Protein AF-0000000084732777 (afdb_homodimer)

Solvent-accessible surface area (backbone atoms only — not comparable to full-atom values): 18210 Å² total; per-residue (Å²): 111,69,68,59,50,32,52,41,45,22,52,26,50,51,16,48,14,38,35,44,5,30,44,48,36,41,63,54,26,52,49,56,48,48,71,70,42,59,73,90,50,28,62,61,50,50,52,51,44,48,63,41,41,49,56,53,45,52,52,19,50,50,42,30,55,57,32,46,53,54,52,49,50,56,49,50,62,64,40,66,79,46,86,54,85,57,53,62,56,52,54,49,48,53,50,50,33,48,50,40,52,51,50,42,53,51,48,49,51,50,44,53,50,52,54,50,47,46,53,50,52,53,52,48,48,68,64,60,58,86,51,62,67,63,45,51,51,50,49,50,52,43,52,52,51,52,50,50,44,53,51,52,51,53,49,40,40,53,42,41,56,48,36,44,41,40,50,25,47,52,51,51,51,51,50,52,62,39,69,104,112,68,65,59,51,32,50,40,46,22,50,27,49,52,17,48,14,39,34,43,4,28,44,47,36,41,62,55,26,54,48,54,49,48,70,70,42,59,74,90,50,27,61,61,51,50,50,52,42,48,63,41,41,49,56,53,46,52,52,18,49,51,42,29,54,56,32,46,54,54,52,49,51,54,50,48,61,66,39,64,80,45,87,49,88,56,52,63,55,51,53,50,48,52,50,51,34,49,50,39,53,52,48,40,52,52,49,49,51,52,43,54,52,51,54,52,48,45,52,50,51,52,52,46,48,67,64,60,58,85,51,63,68,62,44,50,50,51,48,51,52,41,52,51,52,52,50,49,44,51,52,52,50,53,50,41,39,53,42,42,54,48,37,45,42,40,51,25,46,52,51,51,51,51,51,51,61,40,69,105

Radius of gyration: 23.66 Å; Cα contacts (8 Å, |Δi|>4): 311; chains: 2; bounding box: 51×70×45 Å

Organism: NCBI:txid412449

Foldseek 3Di:
DVVVLVVLVVLLVVLLCLQLVVLVCCLVPVVVVLVPDDPVCSLVSVVVVCVVSLCSNVVSLVSNVVSVVVNVVVLCVVCVPVPDPCVVVLVVLSVVLVVLSVVLVVLSVVLVVLSVVLVVLVVVLVVVPPPVVSNVVSVVVSVVSVVVSSVSSVVSSVSSVVSVVSVVVSVVVSVVSVVD/DVVVLVVLVVLLVVLLCLQLVVLVCCLVPVVVVLVPDDPVCSLVSVVVVCVVSLCSNVVSLVSNVVSVVVNVVVLCVVCVVPPDPCVVVLVVLSVVLVVLSVVLVVLSVVLVVLSVVLVVLVVVLVVVPPPPVSNVVSVVVSVVSVVVSSVSSVVSSVSSVVSVVSVVVSVVVSVVSVVD

Structure (mmCIF, N/CA/C/O backbone):
data_AF-0000000084732777-model_v1
#
loop_
_entity.id
_entity.type
_entity.pdbx_description
1 polymer 'Copper resistance protein D domain-containing protein'
#
loop_
_atom_site.group_PDB
_atom_site.id
_atom_site.type_symbol
_atom_site.label_atom_id
_atom_site.label_alt_id
_atom_site.label_comp_id
_atom_site.label_asym_id
_atom_site.label_entity_id
_atom_site.label_seq_id
_atom_site.pdbx_PDB_ins_code
_atom_site.Cartn_x
_atom_site.Cartn_y
_atom_site.Cartn_z
_atom_site.occupancy
_atom_site.B_iso_or_equiv
_atom_site.auth_seq_id
_atom_site.auth_comp_id
_atom_site.auth_asym_id
_atom_site.auth_atom_id
_atom_site.pdbx_PDB_model_num
ATOM 1 N N . MET A 1 1 ? 1.987 -14.953 -25.75 1 72.38 1 MET A N 1
ATOM 2 C CA . MET A 1 1 ? 0.995 -15.344 -24.75 1 72.38 1 MET A CA 1
ATOM 3 C C . MET A 1 1 ? 1.576 -15.258 -23.344 1 72.38 1 MET A C 1
ATOM 5 O O . MET A 1 1 ? 0.973 -14.648 -22.453 1 72.38 1 MET A O 1
ATOM 9 N N . PHE A 1 2 ? 2.928 -15.539 -23.266 1 76.69 2 PHE A N 1
ATOM 10 C CA . PHE A 1 2 ? 3.613 -15.523 -21.969 1 76.69 2 PHE A CA 1
ATOM 11 C C . PHE A 1 2 ? 3.836 -14.086 -21.5 1 76.69 2 PHE A C 1
ATOM 13 O O . PHE A 1 2 ? 3.531 -13.75 -20.359 1 76.69 2 PHE A O 1
ATOM 20 N N . VAL A 1 3 ? 4.258 -13.219 -22.375 1 83.12 3 VAL A N 1
ATOM 21 C CA . VAL A 1 3 ? 4.613 -11.844 -22.031 1 83.12 3 VAL A CA 1
ATOM 22 C C . VAL A 1 3 ? 3.357 -11.055 -21.672 1 83.12 3 VAL A C 1
ATOM 24 O O . VAL A 1 3 ? 3.355 -10.281 -20.719 1 83.12 3 VAL A O 1
ATOM 27 N N . THR A 1 4 ? 2.342 -11.312 -22.375 1 87.81 4 THR A N 1
ATOM 28 C CA . THR A 1 4 ? 1.102 -10.57 -22.172 1 87.81 4 THR A CA 1
ATOM 29 C C . THR A 1 4 ? 0.501 -10.898 -20.812 1 87.81 4 THR A C 1
ATOM 31 O O . THR A 1 4 ? 0.113 -10 -20.062 1 87.81 4 THR A O 1
ATOM 34 N N . ILE A 1 5 ? 0.525 -12.133 -20.5 1 87.88 5 ILE A N 1
ATOM 35 C CA . ILE A 1 5 ? -0.083 -12.531 -19.234 1 87.88 5 ILE A CA 1
ATOM 36 C C . ILE A 1 5 ? 0.788 -12.062 -18.078 1 87.88 5 ILE A C 1
ATOM 38 O O . ILE A 1 5 ? 0.274 -11.695 -17.016 1 87.88 5 ILE A O 1
ATOM 42 N N . THR A 1 6 ? 2.066 -12.125 -18.297 1 91.88 6 THR A N 1
ATOM 43 C CA . THR A 1 6 ? 2.975 -11.617 -17.281 1 91.88 6 THR A CA 1
ATOM 44 C C . THR A 1 6 ? 2.713 -10.141 -17 1 91.88 6 THR A C 1
ATOM 46 O O . THR A 1 6 ? 2.648 -9.719 -15.844 1 91.88 6 THR A O 1
ATOM 49 N N . PHE A 1 7 ? 2.57 -9.414 -18.094 1 94.25 7 PHE A N 1
ATOM 50 C CA . PHE A 1 7 ? 2.314 -7.98 -17.953 1 94.25 7 PHE A CA 1
ATOM 51 C C . PHE A 1 7 ? 1.002 -7.734 -17.219 1 94.25 7 PHE A C 1
ATOM 53 O O . PHE A 1 7 ? 0.929 -6.875 -16.344 1 94.25 7 PHE A O 1
ATOM 60 N N . ILE A 1 8 ? -0.014 -8.43 -17.516 1 95.12 8 ILE A N 1
ATOM 61 C CA . ILE A 1 8 ? -1.328 -8.289 -16.891 1 95.12 8 ILE A CA 1
ATOM 62 C C . ILE A 1 8 ? -1.247 -8.664 -15.422 1 95.12 8 ILE A C 1
ATOM 64 O O . ILE A 1 8 ? -1.807 -7.973 -14.562 1 95.12 8 ILE A O 1
ATOM 68 N N . ARG A 1 9 ? -0.563 -9.695 -15.172 1 94.75 9 ARG A N 1
ATOM 69 C CA . ARG A 1 9 ? -0.37 -10.117 -13.789 1 94.75 9 ARG A CA 1
ATOM 70 C C . ARG A 1 9 ? 0.41 -9.078 -12.992 1 94.75 9 ARG A C 1
ATOM 72 O O . ARG A 1 9 ? 0.118 -8.836 -11.82 1 94.75 9 ARG A O 1
ATOM 79 N N . TRP A 1 10 ? 1.366 -8.594 -13.648 1 96.56 10 TRP A N 1
ATOM 80 C CA . TRP A 1 10 ? 2.16 -7.547 -13.023 1 96.56 10 TRP A CA 1
ATOM 81 C C . TRP A 1 10 ? 1.286 -6.355 -12.648 1 96.56 10 TRP A C 1
ATOM 83 O O . TRP A 1 10 ? 1.334 -5.875 -11.508 1 96.56 10 TRP A O 1
ATOM 93 N N . LEU A 1 11 ? 0.536 -5.875 -13.578 1 97.25 11 LEU A N 1
ATOM 94 C CA . LEU A 1 11 ? -0.363 -4.754 -13.328 1 97.25 11 LEU A CA 1
ATOM 95 C C . LEU A 1 11 ? -1.336 -5.086 -12.195 1 97.25 11 LEU A C 1
ATOM 97 O O . LEU A 1 11 ? -1.661 -4.223 -11.383 1 97.25 11 LEU A O 1
ATOM 101 N N . HIS A 1 12 ? -1.841 -6.293 -12.219 1 97.44 12 HIS A N 1
ATOM 102 C CA . HIS A 1 12 ? -2.742 -6.742 -11.164 1 97.44 12 HIS A CA 1
ATOM 103 C C . HIS A 1 12 ? -2.074 -6.648 -9.789 1 97.44 12 HIS A C 1
ATOM 105 O O . HIS A 1 12 ? -2.676 -6.152 -8.836 1 97.44 12 HIS A O 1
ATOM 111 N N . LEU A 1 13 ? -0.822 -7.027 -9.719 1 97.62 13 LEU A N 1
ATOM 112 C CA . LEU A 1 13 ? -0.075 -6.98 -8.461 1 97.62 13 LEU A CA 1
ATOM 113 C C . LEU A 1 13 ? 0.148 -5.543 -8.016 1 97.62 13 LEU A C 1
ATOM 115 O O . LEU A 1 13 ? 0.052 -5.234 -6.824 1 97.62 13 LEU A O 1
ATOM 119 N N . VAL A 1 14 ? 0.454 -4.742 -8.969 1 97.38 14 VAL A N 1
ATOM 120 C CA . VAL A 1 14 ? 0.652 -3.332 -8.656 1 97.38 14 VAL A CA 1
ATOM 121 C C . VAL A 1 14 ? -0.636 -2.74 -8.086 1 97.38 14 VAL A C 1
ATOM 123 O O . VAL A 1 14 ? -0.608 -2.037 -7.074 1 97.38 14 VAL A O 1
ATOM 126 N N . GLY A 1 15 ? -1.728 -3.006 -8.742 1 98 15 GLY A N 1
ATOM 127 C CA . GLY A 1 15 ? -3.012 -2.533 -8.258 1 98 15 GLY A CA 1
ATOM 128 C C . GLY A 1 15 ? -3.352 -3.055 -6.871 1 98 15 GLY A C 1
ATOM 129 O O . GLY A 1 15 ? -3.85 -2.307 -6.027 1 98 15 GLY A O 1
ATOM 130 N N . ALA A 1 16 ? -3.104 -4.332 -6.656 1 97.94 16 ALA A N 1
ATOM 131 C CA . ALA A 1 16 ? -3.385 -4.941 -5.359 1 97.94 16 ALA A CA 1
ATOM 132 C C . ALA A 1 16 ? -2.549 -4.301 -4.258 1 97.94 16 ALA A C 1
ATOM 134 O O . ALA A 1 16 ? -3.059 -4.004 -3.176 1 97.94 16 ALA A O 1
ATOM 135 N N . ALA A 1 17 ? -1.31 -4.07 -4.551 1 98 17 ALA A N 1
ATOM 136 C CA . ALA A 1 17 ? -0.414 -3.449 -3.578 1 98 17 ALA A CA 1
ATOM 137 C C . ALA A 1 17 ? -0.867 -2.029 -3.242 1 98 17 ALA A C 1
ATOM 139 O O . ALA A 1 17 ? -0.936 -1.655 -2.068 1 98 17 ALA A O 1
ATOM 140 N N . ALA A 1 18 ? -1.165 -1.33 -4.277 1 97.38 18 ALA A N 1
ATOM 141 C CA . ALA A 1 18 ? -1.571 0.059 -4.078 1 97.38 18 ALA A CA 1
ATOM 142 C C . ALA A 1 18 ? -2.877 0.143 -3.297 1 97.38 18 ALA A C 1
ATOM 144 O O . ALA A 1 18 ? -3.031 1.001 -2.424 1 97.38 18 ALA A O 1
ATOM 145 N N . LEU A 1 19 ? -3.789 -0.731 -3.623 1 97.81 19 LEU A N 1
ATOM 146 C CA . LEU A 1 19 ? -5.098 -0.683 -2.982 1 97.81 19 LEU A CA 1
ATOM 147 C C . LEU A 1 19 ? -5 -1.08 -1.514 1 97.81 19 LEU A C 1
ATOM 149 O O . LEU A 1 19 ? -5.332 -0.287 -0.628 1 97.81 19 LEU A O 1
ATOM 153 N N . VAL A 1 20 ? -4.512 -2.23 -1.261 1 97.44 20 VAL A N 1
ATOM 154 C CA . VAL A 1 20 ? -4.48 -2.756 0.1 1 97.44 20 VAL A CA 1
ATOM 155 C C . VAL A 1 20 ? -3.432 -2.01 0.919 1 97.44 20 VAL A C 1
ATOM 157 O O . VAL A 1 20 ? -3.693 -1.604 2.055 1 97.44 20 VAL A O 1
ATOM 160 N N . GLY A 1 21 ? -2.307 -1.86 0.357 1 96.44 21 GLY A N 1
ATOM 161 C CA . GLY A 1 21 ? -1.27 -1.105 1.041 1 96.44 21 GLY A CA 1
ATOM 162 C C . GLY A 1 21 ? -1.661 0.334 1.314 1 96.44 21 GLY A C 1
ATOM 163 O O . GLY A 1 21 ? -1.296 0.896 2.35 1 96.44 21 GLY A O 1
ATOM 164 N N . GLY A 1 22 ? -2.314 0.897 0.355 1 94.75 22 GLY A N 1
ATOM 165 C CA . GLY A 1 22 ? -2.824 2.24 0.582 1 94.75 22 GLY A CA 1
ATOM 166 C C . GLY A 1 22 ? -3.762 2.33 1.771 1 94.75 22 GLY A C 1
ATOM 167 O O . GLY A 1 22 ? -3.684 3.275 2.559 1 94.75 22 GLY A O 1
ATOM 168 N N . MET A 1 23 ? -4.582 1.402 1.876 1 95.38 23 MET A N 1
ATOM 169 C CA . MET A 1 23 ? -5.508 1.376 3.008 1 95.38 23 MET A CA 1
ATOM 170 C C . MET A 1 23 ? -4.754 1.196 4.32 1 95.38 23 MET A C 1
ATOM 172 O O . MET A 1 23 ? -5.09 1.821 5.328 1 95.38 23 MET A O 1
ATOM 176 N N . VAL A 1 24 ? -3.793 0.401 4.301 1 94.44 24 VAL A N 1
ATOM 177 C CA . VAL A 1 24 ? -2.973 0.156 5.48 1 94.44 24 VAL A CA 1
ATOM 178 C C . VAL A 1 24 ? -2.262 1.444 5.891 1 94.44 24 VAL A C 1
ATOM 180 O O . VAL A 1 24 ? -2.244 1.8 7.074 1 94.44 24 VAL A O 1
ATOM 183 N N . LEU A 1 25 ? -1.706 2.109 4.945 1 93.69 25 LEU A N 1
ATOM 184 C CA . LEU A 1 25 ? -1 3.348 5.254 1 93.69 25 LEU A CA 1
ATOM 185 C C . LEU A 1 25 ? -1.966 4.41 5.762 1 93.69 25 LEU A C 1
ATOM 187 O O . LEU A 1 25 ? -1.607 5.223 6.621 1 93.69 25 LEU A O 1
ATOM 191 N N . GLN A 1 26 ? -3.121 4.434 5.152 1 92.81 26 GLN A N 1
ATOM 192 C CA . GLN A 1 26 ? -4.129 5.359 5.66 1 92.81 26 GLN A CA 1
ATOM 193 C C . GLN A 1 26 ? -4.383 5.133 7.148 1 92.81 26 GLN A C 1
ATOM 195 O O . GLN A 1 26 ? -4.504 6.094 7.914 1 92.81 26 GLN A O 1
ATOM 200 N N . LEU A 1 27 ? -4.438 3.951 7.516 1 92.44 27 LEU A N 1
ATOM 201 C CA . LEU A 1 27 ? -4.758 3.57 8.883 1 92.44 27 LEU A CA 1
ATOM 202 C C . LEU A 1 27 ? -3.59 3.869 9.82 1 92.44 27 LEU A C 1
ATOM 204 O O . LEU A 1 27 ? -3.785 4.395 10.922 1 92.44 27 LEU A O 1
ATOM 208 N N . PHE A 1 28 ? -2.369 3.713 9.336 1 94.25 28 PHE A N 1
ATOM 209 C CA . PHE A 1 28 ? -1.248 3.723 10.266 1 94.25 28 PHE A CA 1
ATOM 210 C C . PHE A 1 28 ? -0.463 5.023 10.156 1 94.25 28 PHE A C 1
ATOM 212 O O . PHE A 1 28 ? 0.356 5.336 11.023 1 94.25 28 PHE A O 1
ATOM 219 N N . VAL A 1 29 ? -0.724 5.762 9.141 1 94.81 29 VAL A N 1
ATOM 220 C CA . VAL A 1 29 ? 0.099 6.953 8.969 1 94.81 29 VAL A CA 1
ATOM 221 C C . VAL A 1 29 ? -0.794 8.188 8.859 1 94.81 29 VAL A C 1
ATOM 223 O O . VAL A 1 29 ? -0.754 9.07 9.719 1 94.81 29 VAL A O 1
ATOM 226 N N . VAL A 1 30 ? -1.715 8.188 7.965 1 93.62 30 VAL A N 1
ATOM 227 C CA . VAL A 1 30 ? -2.49 9.391 7.676 1 93.62 30 VAL A CA 1
ATOM 228 C C . VAL A 1 30 ? -3.459 9.664 8.82 1 93.62 30 VAL A C 1
ATOM 230 O O . VAL A 1 30 ? -3.549 10.797 9.305 1 93.62 30 VAL A O 1
ATOM 233 N N . SER A 1 31 ? -4.109 8.625 9.281 1 91.31 31 SER A N 1
ATOM 234 C CA . SER A 1 31 ? -5.098 8.805 10.336 1 91.31 31 SER A CA 1
ATOM 235 C C . SER A 1 31 ? -4.445 9.312 11.625 1 91.31 31 SER A C 1
ATOM 237 O O . SER A 1 31 ? -4.863 10.328 12.18 1 91.31 31 SER A O 1
ATOM 239 N N . PRO A 1 32 ? -3.422 8.688 12.062 1 92.62 32 PRO A N 1
ATOM 240 C CA . PRO A 1 32 ? -2.785 9.219 13.273 1 92.62 32 PRO A CA 1
ATOM 241 C C . PRO A 1 32 ? -2.16 10.594 13.047 1 92.62 32 PRO A C 1
ATOM 243 O O . PRO A 1 32 ? -2.133 11.422 13.969 1 92.62 32 PRO A O 1
ATOM 246 N N . LEU A 1 33 ? -1.645 10.859 11.906 1 93 33 LEU A N 1
ATOM 247 C CA . LEU A 1 33 ? -1.074 12.164 11.594 1 93 33 LEU A CA 1
ATOM 248 C C . LEU A 1 33 ? -2.119 13.258 11.734 1 93 33 LEU A C 1
ATOM 250 O O . LEU A 1 33 ? -1.851 14.305 12.328 1 93 33 LEU A O 1
ATOM 254 N N . LEU A 1 34 ? -3.295 13.023 11.297 1 89.88 34 LEU A N 1
ATOM 255 C CA . LEU A 1 34 ? -4.383 13.992 11.352 1 89.88 34 LEU A CA 1
ATOM 256 C C . LEU A 1 34 ? -4.855 14.195 12.781 1 89.88 34 LEU A C 1
ATOM 258 O O . LEU A 1 34 ? -5.281 15.297 13.148 1 89.88 34 LEU A O 1
ATOM 262 N N . SER A 1 35 ? -4.777 13.164 13.531 1 87.62 35 SER A N 1
ATOM 263 C CA . SER A 1 35 ? -5.203 13.273 14.922 1 87.62 35 SER A CA 1
ATOM 264 C C . SER A 1 35 ? -4.227 14.109 15.742 1 87.62 35 SER A C 1
ATOM 266 O O . SER A 1 35 ? -4.574 14.617 16.812 1 87.62 35 SER A O 1
ATOM 268 N N . TRP A 1 36 ? -3.086 14.25 15.227 1 87.12 36 TRP A N 1
ATOM 269 C CA . TRP A 1 36 ? -2.025 14.953 15.938 1 87.12 36 TRP A CA 1
ATOM 270 C C . TRP A 1 36 ? -2.047 16.438 15.617 1 87.12 36 TRP A C 1
ATOM 272 O O . TRP A 1 36 ? -1.434 17.25 16.328 1 87.12 36 TRP A O 1
ATOM 282 N N . VAL A 1 37 ? -2.783 16.828 14.641 1 86.12 37 VAL A N 1
ATOM 283 C CA . VAL A 1 37 ? -2.785 18.219 14.172 1 86.12 37 VAL A CA 1
ATOM 284 C C . VAL A 1 37 ? -3.852 19.016 14.922 1 86.12 37 VAL A C 1
ATOM 286 O O . VAL A 1 37 ? -4.84 18.453 15.391 1 86.12 37 VAL A O 1
ATOM 289 N N . ASP A 1 38 ? -3.6 20.297 14.992 1 82.94 38 ASP A N 1
ATOM 290 C CA . ASP A 1 38 ? -4.539 21.219 15.617 1 82.94 38 ASP A CA 1
ATOM 291 C C . ASP A 1 38 ? -5.934 21.078 15 1 82.94 38 ASP A C 1
ATOM 293 O O . ASP A 1 38 ? -6.078 21.047 13.781 1 82.94 38 ASP A O 1
ATOM 297 N N . PRO A 1 39 ? -6.93 20.969 15.82 1 80.06 39 PRO A N 1
ATOM 298 C CA . PRO A 1 39 ? -8.305 20.812 15.352 1 80.06 39 PRO A CA 1
ATOM 299 C C . PRO A 1 39 ? -8.719 21.906 14.359 1 80.06 39 PRO A C 1
ATOM 301 O O . PRO A 1 39 ? -9.555 21.656 13.484 1 80.06 39 PRO A O 1
ATOM 304 N N . ALA A 1 40 ? -8.125 23.078 14.5 1 79.44 40 ALA A N 1
ATOM 305 C CA . ALA A 1 40 ? -8.5 24.203 13.664 1 79.44 40 ALA A CA 1
ATOM 306 C C . ALA A 1 40 ? -8.195 23.938 12.195 1 79.44 40 ALA A C 1
ATOM 308 O O . ALA A 1 40 ? -8.898 24.422 11.305 1 79.44 40 ALA A O 1
ATOM 309 N N . ILE A 1 41 ? -7.184 23.141 11.961 1 83.62 41 ILE A N 1
ATOM 310 C CA . ILE A 1 41 ? -6.785 22.938 10.578 1 83.62 41 ILE A CA 1
ATOM 311 C C . ILE A 1 41 ? -6.977 21.469 10.195 1 83.62 41 ILE A C 1
ATOM 313 O O . ILE A 1 41 ? -6.805 21.094 9.031 1 83.62 41 ILE A O 1
ATOM 317 N N . ARG A 1 42 ? -7.383 20.688 11.078 1 85.38 42 ARG A N 1
ATOM 318 C CA . ARG A 1 42 ? -7.516 19.25 10.875 1 85.38 42 ARG A CA 1
ATOM 319 C C . ARG A 1 42 ? -8.508 18.953 9.758 1 85.38 42 ARG A C 1
ATOM 321 O O . ARG A 1 42 ? -8.258 18.078 8.914 1 85.38 42 ARG A O 1
ATOM 328 N N . GLY A 1 43 ? -9.641 19.656 9.82 1 82.81 43 GLY A N 1
ATOM 329 C CA . GLY A 1 43 ? -10.656 19.406 8.812 1 82.81 43 GLY A CA 1
ATOM 330 C C . GLY A 1 43 ? -10.164 19.672 7.398 1 82.81 43 GLY A C 1
ATOM 331 O O . GLY A 1 43 ? -10.406 18.859 6.496 1 82.81 43 GLY A O 1
ATOM 332 N N . LYS A 1 44 ? -9.477 20.703 7.27 1 86 44 LYS A N 1
ATOM 333 C CA . LYS A 1 44 ? -8.953 21.078 5.957 1 86 44 LYS A CA 1
ATOM 334 C C . LYS A 1 44 ? -7.906 20.062 5.484 1 86 44 LYS A C 1
ATOM 336 O O . LYS A 1 44 ? -7.902 19.672 4.316 1 86 44 LYS A O 1
ATOM 341 N N . LEU A 1 45 ? -7.082 19.703 6.359 1 89.31 45 LEU A N 1
ATOM 342 C CA . LEU A 1 45 ? -6.039 18.734 6.027 1 89.31 45 LEU A CA 1
ATOM 343 C C . LEU A 1 45 ? -6.641 17.375 5.699 1 89.31 45 LEU A C 1
ATOM 345 O O . LEU A 1 45 ? -6.176 16.688 4.785 1 89.31 45 LEU A O 1
ATOM 349 N N . ALA A 1 46 ? -7.609 17.016 6.441 1 89.12 46 ALA A N 1
ATOM 350 C CA . ALA A 1 46 ? -8.289 15.742 6.207 1 89.12 46 ALA A CA 1
ATOM 351 C C . ALA A 1 46 ? -8.938 15.711 4.828 1 89.12 46 ALA A C 1
ATOM 353 O O . ALA A 1 46 ? -8.898 14.688 4.137 1 89.12 46 ALA A O 1
ATOM 354 N N . LYS A 1 47 ? -9.562 16.766 4.477 1 88.69 47 LYS A N 1
ATOM 355 C CA . LYS A 1 47 ? -10.172 16.859 3.148 1 88.69 47 LYS A CA 1
ATOM 356 C C . LYS A 1 47 ? -9.117 16.703 2.055 1 88.69 47 LYS A C 1
ATOM 358 O O . LYS A 1 47 ? -9.32 15.945 1.099 1 88.69 47 LYS A O 1
ATOM 363 N N . LYS A 1 48 ? -8.062 17.359 2.215 1 91.94 48 LYS A N 1
ATOM 364 C CA . LYS A 1 48 ? -7.004 17.281 1.21 1 91.94 48 LYS A CA 1
ATOM 365 C C . LYS A 1 48 ? -6.426 15.875 1.115 1 91.94 48 LYS A C 1
ATOM 367 O O . LYS A 1 48 ? -6.176 15.375 0.018 1 91.94 48 LYS A O 1
ATOM 372 N N . ALA A 1 49 ? -6.219 15.305 2.264 1 92.44 49 ALA A N 1
ATOM 373 C CA . ALA A 1 49 ? -5.73 13.93 2.291 1 92.44 49 ALA A CA 1
ATOM 374 C C . ALA A 1 49 ? -6.68 13 1.538 1 92.44 49 ALA A C 1
ATOM 376 O O . ALA A 1 49 ? -6.234 12.133 0.781 1 92.44 49 ALA A O 1
ATOM 377 N N . THR A 1 50 ? -7.98 13.18 1.769 1 90.19 50 THR A N 1
ATOM 378 C CA . THR A 1 50 ? -8.992 12.367 1.101 1 90.19 50 THR A CA 1
ATOM 379 C C . THR A 1 50 ? -8.977 12.609 -0.405 1 90.19 50 THR A C 1
ATOM 381 O O . THR A 1 50 ? -9.078 11.672 -1.196 1 90.19 50 THR A O 1
ATOM 384 N N . ASP A 1 51 ? -8.789 13.805 -0.781 1 92.06 51 ASP A N 1
ATOM 385 C CA . ASP A 1 51 ? -8.758 14.172 -2.193 1 92.06 51 ASP A CA 1
ATOM 386 C C . ASP A 1 51 ? -7.582 13.516 -2.908 1 92.06 51 ASP A C 1
ATOM 388 O O . ASP A 1 51 ? -7.691 13.133 -4.074 1 92.06 51 ASP A O 1
ATOM 392 N N . PHE A 1 52 ? -6.523 13.406 -2.234 1 94.38 52 PHE A N 1
ATOM 393 C CA . PHE A 1 52 ? -5.336 12.797 -2.818 1 94.38 52 PHE A CA 1
ATOM 394 C C . PHE A 1 52 ? -5.473 11.273 -2.85 1 94.38 52 PHE A C 1
ATOM 396 O O . PHE A 1 52 ? -4.969 10.617 -3.766 1 94.38 52 PHE A O 1
ATOM 403 N N . TYR A 1 53 ? -6.141 10.766 -1.875 1 94.44 53 TYR A N 1
ATOM 404 C CA . TYR A 1 53 ? -6.215 9.312 -1.725 1 94.44 53 TYR A CA 1
ATOM 405 C C . TYR A 1 53 ? -7.25 8.719 -2.67 1 94.44 53 TYR A C 1
ATOM 407 O O . TYR A 1 53 ? -7.066 7.617 -3.191 1 94.44 53 TYR A O 1
ATOM 415 N N . LEU A 1 54 ? -8.359 9.422 -2.926 1 93.25 54 LEU A N 1
ATOM 416 C CA . LEU A 1 54 ? -9.523 8.891 -3.629 1 93.25 54 LEU A CA 1
ATOM 417 C C . LEU A 1 54 ? -9.141 8.414 -5.023 1 93.25 54 LEU A C 1
ATOM 419 O O . LEU A 1 54 ? -9.539 7.32 -5.438 1 93.25 54 LEU A O 1
ATOM 423 N N . PRO A 1 55 ? -8.367 9.148 -5.715 1 94.81 55 PRO A N 1
ATOM 424 C CA . PRO A 1 55 ? -7.957 8.656 -7.031 1 94.81 55 PRO A CA 1
ATOM 425 C C . PRO A 1 55 ? -7.125 7.383 -6.953 1 94.81 55 PRO A C 1
ATOM 427 O O . PRO A 1 55 ? -7.262 6.496 -7.801 1 94.81 55 PRO A O 1
ATOM 430 N N . VAL A 1 56 ? -6.23 7.309 -5.988 1 95.44 56 VAL A N 1
ATOM 431 C CA . VAL A 1 56 ? -5.41 6.1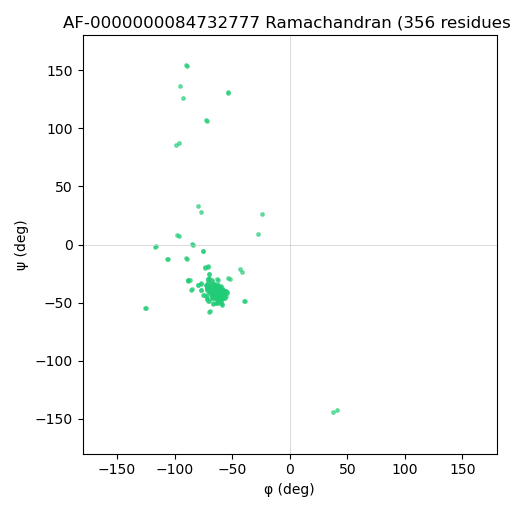09 -5.824 1 95.44 56 VAL A CA 1
ATOM 432 C C . VAL A 1 56 ? -6.312 4.902 -5.574 1 95.44 56 VAL A C 1
ATOM 434 O O . VAL A 1 56 ? -6.109 3.836 -6.164 1 95.44 56 VAL A O 1
ATOM 437 N N . PHE A 1 57 ? -7.305 5.129 -4.742 1 96.31 57 PHE A N 1
ATOM 438 C CA . PHE A 1 57 ? -8.234 4.07 -4.375 1 96.31 57 PHE A CA 1
ATOM 439 C C . PHE A 1 57 ? -9 3.572 -5.598 1 96.31 57 PHE A C 1
ATOM 441 O O . PHE A 1 57 ? -8.969 2.381 -5.914 1 96.31 57 PHE A O 1
ATOM 448 N N . TRP A 1 58 ? -9.57 4.43 -6.379 1 96.31 58 TRP A N 1
ATOM 449 C CA . TRP A 1 58 ? -10.461 4.055 -7.473 1 96.31 58 TRP A CA 1
ATOM 450 C C . TRP A 1 58 ? -9.664 3.553 -8.672 1 96.31 58 TRP A C 1
ATOM 452 O O . TRP A 1 58 ? -10.102 2.637 -9.375 1 96.31 58 TRP A O 1
ATOM 462 N N . VAL A 1 59 ? -8.594 4.152 -8.93 1 97.19 59 VAL A N 1
ATOM 463 C CA . VAL A 1 59 ? -7.754 3.703 -10.039 1 97.19 59 VAL A CA 1
ATOM 464 C C . VAL A 1 59 ? -7.234 2.295 -9.75 1 97.19 59 VAL A C 1
ATOM 466 O O . VAL A 1 59 ? -7.246 1.433 -10.633 1 97.19 59 VAL A O 1
ATOM 469 N N . SER A 1 60 ? -6.785 2.105 -8.516 1 97.81 60 SER A N 1
ATOM 470 C CA . SER A 1 60 ? -6.297 0.782 -8.141 1 97.81 60 SER A CA 1
ATOM 471 C C . SER A 1 60 ? -7.406 -0.259 -8.219 1 97.81 60 SER A C 1
ATOM 473 O O . SER A 1 60 ? -7.203 -1.357 -8.742 1 97.81 60 SER A O 1
ATOM 475 N N . LEU A 1 61 ? -8.531 0.083 -7.719 1 97.5 61 LEU A N 1
ATOM 476 C CA . LEU A 1 61 ? -9.672 -0.83 -7.738 1 97.5 61 LEU A CA 1
ATOM 477 C C . LEU A 1 61 ? -10.062 -1.186 -9.172 1 97.5 61 LEU A C 1
ATOM 479 O O . LEU A 1 61 ? -10.273 -2.357 -9.484 1 97.5 61 LEU A O 1
ATOM 483 N N . SER A 1 62 ? -10.164 -0.222 -10.023 1 97 62 SER A N 1
ATOM 484 C CA . SER A 1 62 ? -10.5 -0.443 -11.422 1 97 62 SER A CA 1
ATOM 485 C C . SER A 1 62 ? -9.461 -1.322 -12.109 1 97 62 SER A C 1
ATOM 487 O O . SER A 1 62 ? -9.812 -2.244 -12.852 1 97 62 SER A O 1
ATOM 489 N N . LEU A 1 63 ? -8.219 -0.98 -11.844 1 97.38 63 LEU A N 1
ATOM 490 C CA . LEU A 1 63 ? -7.117 -1.767 -12.391 1 97.38 63 LEU A CA 1
ATOM 491 C C . LEU A 1 63 ? -7.238 -3.23 -11.977 1 97.38 63 LEU A C 1
ATOM 493 O O . LEU A 1 63 ? -7.047 -4.129 -12.805 1 97.38 63 LEU A O 1
ATOM 497 N N . LEU A 1 64 ? -7.605 -3.465 -10.805 1 97.44 64 LEU A N 1
ATOM 498 C CA . LEU A 1 64 ? -7.727 -4.82 -10.273 1 97.44 64 LEU A CA 1
ATOM 499 C C . LEU A 1 64 ? -8.867 -5.566 -10.953 1 97.44 64 LEU A C 1
ATOM 501 O O . LEU A 1 64 ? -8.719 -6.738 -11.312 1 97.44 64 LEU A O 1
ATOM 505 N N . ILE A 1 65 ? -9.945 -4.906 -11.102 1 95.31 65 ILE A N 1
ATOM 506 C CA . ILE A 1 65 ? -11.109 -5.543 -11.695 1 95.31 65 ILE A CA 1
ATOM 507 C C . ILE A 1 65 ? -10.82 -5.891 -13.156 1 95.31 65 ILE A C 1
ATOM 509 O O . ILE A 1 65 ? -11.086 -7.012 -13.602 1 95.31 65 ILE A O 1
ATOM 513 N N . ILE A 1 66 ? -10.258 -4.988 -13.859 1 96.19 66 ILE A N 1
ATOM 514 C CA . ILE A 1 66 ? -9.977 -5.168 -15.281 1 96.19 66 ILE A CA 1
ATOM 515 C C . ILE A 1 66 ? -8.922 -6.254 -15.469 1 96.19 66 ILE A C 1
ATOM 517 O O . ILE A 1 66 ? -9.133 -7.207 -16.219 1 96.19 66 ILE A O 1
ATOM 521 N N . THR A 1 67 ? -7.832 -6.184 -14.781 1 95.88 67 THR A N 1
ATOM 522 C CA . THR A 1 67 ? -6.758 -7.152 -14.945 1 95.88 67 THR A CA 1
ATOM 523 C C . THR A 1 67 ? -7.168 -8.516 -14.383 1 95.88 67 THR A C 1
ATOM 525 O O . THR A 1 67 ? -6.789 -9.555 -14.922 1 95.88 67 THR A O 1
ATOM 528 N N . GLY A 1 68 ? -7.898 -8.5 -13.305 1 93.5 68 GLY A N 1
ATOM 529 C CA . GLY A 1 68 ? -8.383 -9.742 -12.734 1 93.5 68 GLY A CA 1
ATOM 530 C C . GLY A 1 68 ? -9.25 -10.547 -13.695 1 93.5 68 GLY A C 1
ATOM 531 O O . GLY A 1 68 ? -9.188 -11.773 -13.719 1 93.5 68 GLY A O 1
ATOM 532 N N . ALA A 1 69 ? -10.07 -9.898 -14.438 1 91.19 69 ALA A N 1
ATOM 533 C CA . ALA A 1 69 ? -10.914 -10.562 -15.43 1 91.19 69 ALA A CA 1
ATOM 534 C C . ALA A 1 69 ? -10.062 -11.289 -16.469 1 91.19 69 ALA A C 1
ATOM 536 O O . ALA A 1 69 ? -10.383 -12.414 -16.859 1 91.19 69 ALA A O 1
ATOM 537 N N . PHE A 1 70 ? -8.984 -10.711 -16.859 1 89.94 70 PHE A N 1
ATOM 538 C CA . PHE A 1 70 ? -8.102 -11.336 -17.844 1 89.94 70 PHE A CA 1
ATOM 539 C C . PHE A 1 70 ? -7.363 -12.523 -17.234 1 89.94 70 PHE A C 1
ATOM 541 O O . PHE A 1 70 ? -7.184 -13.547 -17.891 1 89.94 70 PHE A O 1
ATOM 548 N N . VAL A 1 71 ? -6.977 -12.383 -16.016 1 86.5 71 VAL A N 1
ATOM 549 C CA . VAL A 1 71 ? -6.23 -13.445 -15.352 1 86.5 71 VAL A CA 1
ATOM 550 C C . VAL A 1 71 ? -7.121 -14.672 -15.172 1 86.5 71 VAL A C 1
ATOM 552 O O . VAL A 1 71 ? -6.691 -15.797 -15.43 1 86.5 71 VAL A O 1
ATOM 555 N N . ILE A 1 72 ? -8.328 -14.445 -14.797 1 83.12 72 ILE A N 1
ATOM 556 C CA . ILE A 1 72 ? -9.219 -15.578 -14.594 1 83.12 72 ILE A CA 1
ATOM 557 C C . ILE A 1 72 ? -9.547 -16.234 -15.93 1 83.12 72 ILE A C 1
ATOM 559 O O . ILE A 1 72 ? -9.664 -17.453 -16.016 1 83.12 72 ILE A O 1
ATOM 563 N N . PHE A 1 73 ? -9.789 -15.492 -16.938 1 81.62 73 PHE A N 1
ATOM 564 C CA . PHE A 1 73 ? -10.039 -16.031 -18.266 1 81.62 73 PHE A CA 1
ATOM 565 C C . PHE A 1 73 ? -8.875 -16.922 -18.719 1 81.62 73 PHE A C 1
ATOM 567 O O . PHE A 1 73 ? -9.086 -18.016 -19.234 1 81.62 73 PHE A O 1
ATOM 574 N N . ASP A 1 74 ? -7.738 -16.438 -18.516 1 78.94 74 ASP A N 1
ATOM 575 C CA . ASP A 1 74 ? -6.539 -17.203 -18.875 1 78.94 74 ASP A CA 1
ATOM 576 C C . ASP A 1 74 ? -6.465 -18.5 -18.094 1 78.94 74 ASP A C 1
ATOM 578 O O . ASP A 1 74 ? -6.137 -19.547 -18.641 1 78.94 74 ASP A O 1
ATOM 582 N N . ARG A 1 75 ? -6.793 -18.5 -16.859 1 76.56 75 ARG A N 1
ATOM 583 C CA . ARG A 1 75 ? -6.719 -19.672 -16.016 1 76.56 75 ARG A CA 1
ATOM 584 C C . ARG A 1 75 ? -7.797 -20.688 -16.391 1 76.56 75 ARG A C 1
ATOM 586 O O . ARG A 1 75 ? -7.547 -21.891 -16.406 1 76.56 75 ARG A O 1
ATOM 593 N N . LEU A 1 76 ? -8.969 -20.172 -16.672 1 73.5 76 LEU A N 1
ATOM 594 C CA . LEU A 1 76 ? -10.07 -21.047 -17.047 1 73.5 76 LEU A CA 1
ATOM 595 C C . LEU A 1 76 ? -9.789 -21.734 -18.375 1 73.5 76 LEU A C 1
ATOM 597 O O . LEU A 1 76 ? -10.117 -22.906 -18.547 1 73.5 76 LEU A O 1
ATOM 601 N N . VAL A 1 77 ? -9.227 -21.031 -19.234 1 71.62 77 VAL A N 1
ATOM 602 C CA . VAL A 1 77 ? -8.867 -21.625 -20.531 1 71.62 77 VAL A CA 1
ATOM 603 C C . VAL A 1 77 ? -7.785 -22.688 -20.328 1 71.62 77 VAL A C 1
ATOM 605 O O . VAL A 1 77 ? -7.824 -23.734 -20.953 1 71.62 77 VAL A O 1
ATOM 608 N N . SER A 1 78 ? -6.949 -22.422 -19.469 1 68.25 78 SER A N 1
ATOM 609 C CA . SER A 1 78 ? -5.879 -23.375 -19.188 1 68.25 78 SER A CA 1
ATOM 610 C C . SER A 1 78 ? -6.414 -24.609 -18.469 1 68.25 78 SER A C 1
ATOM 612 O O . SER A 1 78 ? -5.879 -25.703 -18.641 1 68.25 78 SER A O 1
ATOM 614 N N . LEU A 1 79 ? -7.5 -24.406 -17.688 1 63.88 79 LEU A N 1
ATOM 615 C CA . LEU A 1 79 ? -8.062 -25.5 -16.906 1 63.88 79 LEU A CA 1
ATOM 616 C C . LEU A 1 79 ? -9.086 -26.281 -17.719 1 63.88 79 LEU A C 1
ATOM 618 O O . LEU A 1 79 ? -9.508 -27.375 -17.312 1 63.88 79 LEU A O 1
ATOM 622 N N . GLU A 1 80 ? -9.812 -25.656 -18.672 1 61.75 80 GLU A N 1
ATOM 623 C CA . GLU A 1 80 ? -10.789 -26.375 -19.484 1 61.75 80 GLU A CA 1
ATOM 624 C C . GLU A 1 80 ? -10.289 -27.766 -19.859 1 61.75 80 GLU A C 1
ATOM 626 O O . GLU A 1 80 ? -11.062 -28.719 -19.859 1 61.75 80 GLU A O 1
ATOM 631 N N . ASN A 1 81 ? -9.102 -27.766 -20.328 1 52.03 81 ASN A N 1
ATOM 632 C CA . ASN A 1 81 ? -8.664 -29.094 -20.766 1 52.03 81 ASN A CA 1
ATOM 633 C C . ASN A 1 81 ? -8.312 -30 -19.594 1 52.03 81 ASN A C 1
ATOM 635 O O . ASN A 1 81 ? -7.941 -31.156 -19.766 1 52.03 81 ASN A O 1
ATOM 639 N N . MET A 1 82 ? -8.375 -29.312 -18.5 1 52.16 82 MET A N 1
ATOM 640 C CA . MET A 1 82 ? -7.973 -30.172 -17.391 1 52.16 82 MET A CA 1
ATOM 641 C C . MET A 1 82 ? -9.195 -30.766 -16.703 1 52.16 82 MET A C 1
ATOM 643 O O . MET A 1 82 ? -10.156 -30.062 -16.406 1 52.16 82 MET A O 1
ATOM 647 N N . VAL A 1 83 ? -9.766 -31.906 -17.109 1 47.31 83 VAL A N 1
ATOM 648 C CA . VAL A 1 83 ? -10.859 -32.75 -16.641 1 47.31 83 VAL A CA 1
ATOM 649 C C . VAL A 1 83 ? -11.023 -32.594 -15.133 1 47.31 83 VAL A C 1
ATOM 651 O O . VAL A 1 83 ? -11.703 -33.375 -14.484 1 47.31 83 VAL A O 1
ATOM 654 N N . PHE A 1 84 ? -10.391 -31.688 -14.391 1 52.31 84 PHE A N 1
ATOM 655 C CA . PHE A 1 84 ? -10.109 -32.062 -13.008 1 52.31 84 PHE A CA 1
ATOM 656 C C . PHE A 1 84 ? -11.195 -31.531 -12.078 1 52.31 84 PHE A C 1
ATOM 658 O O . PHE A 1 84 ? -11.805 -30.484 -12.352 1 52.31 84 PHE A O 1
ATOM 665 N N . PRO A 1 85 ? -11.672 -32.312 -11.133 1 52.62 85 PRO A N 1
ATOM 666 C CA . PRO A 1 85 ? -12.656 -32.219 -10.047 1 52.62 85 PRO A CA 1
ATOM 667 C C . PRO A 1 85 ? -12.555 -30.922 -9.273 1 52.62 85 PRO A C 1
ATOM 669 O O . PRO A 1 85 ? -13.523 -30.484 -8.648 1 52.62 85 PRO A O 1
ATOM 672 N N . TYR A 1 86 ? -11.352 -30.203 -9.328 1 59.44 86 TYR A N 1
ATOM 673 C CA . TYR A 1 86 ? -11.195 -29.078 -8.406 1 59.44 86 TYR A CA 1
ATOM 674 C C . TYR A 1 86 ? -11.562 -27.766 -9.078 1 59.44 86 TYR A C 1
ATOM 676 O O . TYR A 1 86 ? -11.336 -26.688 -8.516 1 59.44 86 TYR A O 1
ATOM 684 N N . LYS A 1 87 ? -12.078 -27.891 -10.266 1 65.62 87 LYS A N 1
ATOM 685 C CA . LYS A 1 87 ? -12.555 -26.703 -10.977 1 65.62 87 LYS A CA 1
ATOM 686 C C . LYS A 1 87 ? -13.648 -25.984 -10.188 1 65.62 87 LYS A C 1
ATOM 688 O O . LYS A 1 87 ? -13.633 -24.766 -10.07 1 65.62 87 LYS A O 1
ATOM 693 N N . ASN A 1 88 ? -14.328 -26.844 -9.609 1 68.62 88 ASN A N 1
ATOM 694 C CA . ASN A 1 88 ? -15.414 -26.266 -8.828 1 68.62 88 ASN A CA 1
ATOM 695 C C . ASN A 1 88 ? -14.891 -25.484 -7.625 1 68.62 88 ASN A C 1
ATOM 697 O O . ASN A 1 88 ? -15.398 -24.406 -7.316 1 68.62 88 ASN A O 1
ATOM 701 N N . SER A 1 89 ? -13.859 -26.031 -7.074 1 76.25 89 SER A N 1
ATOM 702 C CA . SER A 1 89 ? -13.312 -25.344 -5.906 1 76.25 89 SER A CA 1
ATOM 703 C C . SER A 1 89 ? -12.617 -24.047 -6.305 1 76.25 89 SER A C 1
ATOM 705 O O . SER A 1 89 ? -12.734 -23.031 -5.609 1 76.25 89 SER A O 1
ATOM 707 N N . TYR A 1 90 ? -11.977 -24.062 -7.383 1 79.75 90 TYR A N 1
ATOM 708 C CA . TYR A 1 90 ? -11.281 -22.875 -7.855 1 79.75 90 TYR A CA 1
ATOM 709 C C . TYR A 1 90 ? -12.266 -21.75 -8.164 1 79.75 90 TYR A C 1
ATOM 711 O O . TYR A 1 90 ? -12.062 -20.609 -7.758 1 79.75 90 TYR A O 1
ATOM 719 N N . GLU A 1 91 ? -13.32 -22.141 -8.836 1 80.56 91 GLU A N 1
ATOM 720 C CA . GLU A 1 91 ? -14.344 -21.156 -9.18 1 80.56 91 GLU A CA 1
ATOM 721 C C . GLU A 1 91 ? -14.984 -20.562 -7.926 1 80.56 91 GLU A C 1
ATOM 723 O O . GLU A 1 91 ? -15.273 -19.375 -7.879 1 80.56 91 GLU A O 1
ATOM 728 N N . THR A 1 92 ? -15.164 -21.375 -6.961 1 83.88 92 THR A N 1
ATOM 729 C CA . THR A 1 92 ? -15.789 -20.922 -5.727 1 83.88 92 THR A CA 1
ATOM 730 C C . THR A 1 92 ? -14.906 -19.891 -5.012 1 83.88 92 THR A C 1
ATOM 732 O O . THR A 1 92 ? -15.383 -18.828 -4.605 1 83.88 92 THR A O 1
ATOM 735 N N . PHE A 1 93 ? -13.648 -20.188 -4.965 1 86.88 93 PHE A N 1
ATOM 736 C CA . PHE A 1 93 ? -12.75 -19.281 -4.258 1 86.88 93 PHE A CA 1
ATOM 737 C C . PHE A 1 93 ? -12.547 -17.984 -5.047 1 86.88 93 PHE A C 1
ATOM 739 O O . PHE A 1 93 ? -12.375 -16.922 -4.461 1 86.88 93 PHE A O 1
ATOM 746 N N . TRP A 1 94 ? -12.547 -18.141 -6.285 1 88.31 94 TRP A N 1
ATOM 747 C CA . TRP A 1 94 ? -12.445 -16.938 -7.125 1 88.31 94 TRP A CA 1
ATOM 748 C C . TRP A 1 94 ? -13.648 -16.031 -6.91 1 88.31 94 TRP A C 1
ATOM 750 O O . TRP A 1 94 ? -13.5 -14.812 -6.785 1 88.31 94 TRP A O 1
ATOM 760 N N . LEU A 1 95 ? -14.859 -16.609 -6.816 1 89.75 95 LEU A N 1
ATOM 761 C CA . LEU A 1 95 ? -16.078 -15.836 -6.59 1 89.75 95 LEU A CA 1
ATOM 762 C C . LEU A 1 95 ? -16.062 -15.211 -5.203 1 89.75 95 LEU A C 1
ATOM 764 O O . LEU A 1 95 ? -16.562 -14.094 -5.016 1 89.75 95 LEU A O 1
ATOM 768 N N . LEU A 1 96 ? -15.547 -15.891 -4.266 1 91 96 LEU A N 1
ATOM 769 C CA . LEU A 1 96 ? -15.406 -15.344 -2.92 1 91 96 LEU A CA 1
ATOM 770 C C . LEU A 1 96 ? -14.492 -14.125 -2.92 1 91 96 LEU A C 1
ATOM 772 O O . LEU A 1 96 ? -14.828 -13.094 -2.33 1 91 96 LEU A O 1
ATOM 776 N N . LYS A 1 97 ? -13.422 -14.266 -3.594 1 94.81 97 LYS A N 1
ATOM 777 C CA . LYS A 1 97 ? -12.508 -13.133 -3.713 1 94.81 97 LYS A CA 1
ATOM 778 C C . LYS A 1 97 ? -13.203 -11.93 -4.363 1 94.81 97 LYS A C 1
ATOM 780 O O . LYS A 1 97 ? -13.094 -10.805 -3.875 1 94.81 97 LYS A O 1
ATOM 785 N N . LEU A 1 98 ? -13.93 -12.211 -5.359 1 94.12 98 LEU A N 1
ATOM 786 C CA . LEU A 1 98 ? -14.633 -11.148 -6.074 1 94.12 98 LEU A CA 1
ATOM 787 C C . LEU A 1 98 ? -15.68 -10.484 -5.184 1 94.12 98 LEU A C 1
ATOM 789 O O . LEU A 1 98 ? -15.867 -9.266 -5.234 1 94.12 98 LEU A O 1
ATOM 793 N N . SER A 1 99 ? -16.312 -11.266 -4.402 1 94.81 99 SER A N 1
ATOM 794 C CA . SER A 1 99 ? -17.312 -10.719 -3.5 1 94.81 99 SER A CA 1
ATOM 795 C C . SER A 1 99 ? -16.688 -9.758 -2.496 1 94.81 99 SER A C 1
ATOM 797 O O . SER A 1 99 ? -17.266 -8.719 -2.176 1 94.81 99 SER A O 1
ATOM 799 N N . PHE A 1 100 ? -15.547 -10.102 -2 1 96.38 100 PHE A N 1
ATOM 800 C CA . PHE A 1 100 ? -14.852 -9.227 -1.064 1 96.38 100 PHE A CA 1
ATOM 801 C C . PHE A 1 100 ? -14.422 -7.93 -1.749 1 96.38 100 PHE A C 1
ATOM 803 O O . PHE A 1 100 ? -14.516 -6.852 -1.159 1 96.38 100 PHE A O 1
ATOM 810 N N . VAL A 1 101 ? -13.953 -8.016 -2.984 1 96.75 101 VAL A N 1
ATOM 811 C CA . VAL A 1 101 ? -13.602 -6.828 -3.76 1 96.75 101 VAL A CA 1
ATOM 812 C C . VAL A 1 101 ? -14.836 -5.938 -3.928 1 96.75 101 VAL A C 1
ATOM 814 O O . VAL A 1 101 ? -14.742 -4.715 -3.797 1 96.75 101 VAL A O 1
ATOM 817 N N . GLY A 1 102 ? -15.984 -6.535 -4.227 1 96.5 102 GLY A N 1
ATOM 818 C CA . GLY A 1 102 ? -17.234 -5.789 -4.281 1 96.5 102 GLY A CA 1
ATOM 819 C C . GLY A 1 102 ? -17.562 -5.09 -2.979 1 96.5 102 GLY A C 1
ATOM 820 O O . GLY A 1 102 ? -18.031 -3.949 -2.98 1 96.5 102 GLY A O 1
ATOM 821 N N . GLY A 1 103 ? -17.328 -5.781 -1.878 1 97.38 103 GLY A N 1
ATOM 822 C CA . GLY A 1 103 ? -17.516 -5.176 -0.569 1 97.38 103 GLY A CA 1
ATOM 823 C C . GLY A 1 103 ? -16.625 -3.973 -0.331 1 97.38 103 GLY A C 1
ATOM 824 O O . GLY A 1 103 ? -17.078 -2.965 0.225 1 97.38 103 GLY A O 1
ATOM 825 N N . ILE A 1 104 ? -15.406 -4.082 -0.764 1 97.44 104 ILE A N 1
ATOM 826 C CA . ILE A 1 104 ? -14.469 -2.975 -0.634 1 97.44 104 ILE A CA 1
ATOM 827 C C . ILE A 1 104 ? -14.977 -1.771 -1.425 1 97.44 104 ILE A C 1
ATOM 829 O O . ILE A 1 104 ? -14.953 -0.643 -0.929 1 97.44 104 ILE A O 1
ATOM 833 N N . ALA A 1 105 ? -15.391 -2.027 -2.623 1 96.56 105 ALA A N 1
ATOM 834 C CA . ALA A 1 105 ? -15.922 -0.961 -3.471 1 96.56 105 ALA A CA 1
ATOM 835 C C . ALA A 1 105 ? -17.125 -0.295 -2.822 1 96.56 105 ALA A C 1
ATOM 837 O O . ALA A 1 105 ? -17.219 0.934 -2.775 1 96.56 105 ALA A O 1
ATOM 838 N N . LEU A 1 106 ? -18.031 -1.106 -2.328 1 96.75 106 LEU A N 1
ATOM 839 C CA . LEU A 1 106 ? -19.234 -0.59 -1.693 1 96.75 106 LEU A CA 1
ATOM 840 C C . LEU A 1 106 ? -18.891 0.245 -0.465 1 96.75 106 LEU A C 1
ATOM 842 O O . LEU A 1 106 ? -19.422 1.341 -0.284 1 96.75 106 LEU A O 1
ATOM 846 N N . LEU A 1 107 ? -18 -0.253 0.305 1 95.81 107 LEU A N 1
ATOM 847 C CA . LEU A 1 107 ? -17.578 0.496 1.48 1 95.81 107 LEU A CA 1
ATOM 848 C C . LEU A 1 107 ? -16.875 1.791 1.076 1 95.81 107 LEU A C 1
ATOM 850 O O . LEU A 1 107 ? -17.031 2.818 1.741 1 95.81 107 LEU A O 1
ATOM 854 N N . GLY A 1 108 ? -16.094 1.674 0.011 1 93.56 108 GLY A N 1
ATOM 855 C CA . GLY A 1 108 ? -15.484 2.891 -0.5 1 93.56 108 GLY A CA 1
ATOM 856 C C . GLY A 1 108 ? -16.5 3.955 -0.875 1 93.56 108 GLY A C 1
ATOM 857 O O . GLY A 1 108 ? -16.297 5.137 -0.578 1 93.56 108 GLY A O 1
ATOM 858 N N . ILE A 1 109 ? -17.547 3.586 -1.425 1 94.44 109 ILE A N 1
ATOM 859 C CA . ILE A 1 109 ? -18.609 4.504 -1.827 1 94.44 109 ILE A CA 1
ATOM 860 C C . ILE A 1 109 ? -19.266 5.105 -0.589 1 94.44 109 ILE A C 1
ATOM 862 O O . ILE A 1 109 ? -19.5 6.316 -0.522 1 94.44 109 ILE A O 1
ATOM 866 N N . VAL A 1 110 ? -19.531 4.277 0.373 1 94.75 110 VAL A N 1
ATOM 867 C CA . VAL A 1 110 ? -20.172 4.723 1.607 1 94.75 110 VAL A CA 1
ATOM 868 C C . VAL A 1 110 ? -19.266 5.703 2.34 1 94.75 110 VAL A C 1
ATOM 870 O O . VAL A 1 110 ? -19.703 6.754 2.799 1 94.75 110 VAL A O 1
ATOM 873 N N . ILE A 1 111 ? -18.016 5.395 2.406 1 92.69 111 ILE A N 1
ATOM 874 C CA . ILE A 1 111 ? -17.031 6.258 3.066 1 92.69 111 ILE A CA 1
ATOM 875 C C . ILE A 1 111 ? -16.984 7.605 2.357 1 92.69 111 ILE A C 1
ATOM 877 O O . ILE A 1 111 ? -16.969 8.656 3.006 1 92.69 111 ILE A O 1
ATOM 881 N N . ALA A 1 112 ? -16.953 7.59 1.071 1 89.06 112 ALA A N 1
ATOM 882 C CA . ALA A 1 112 ? -16.922 8.828 0.292 1 89.06 112 ALA A CA 1
ATOM 883 C C . ALA A 1 112 ? -18.172 9.664 0.539 1 89.06 112 ALA A C 1
ATOM 885 O O . ALA A 1 112 ? -18.094 10.891 0.683 1 89.06 112 ALA A O 1
ATOM 886 N N . LYS A 1 113 ? -19.266 9.062 0.635 1 91.56 113 LYS A N 1
ATOM 887 C CA . LYS A 1 113 ? -20.531 9.766 0.861 1 91.56 113 LYS A CA 1
ATOM 888 C C . LYS A 1 113 ? -20.562 10.398 2.248 1 91.56 113 LYS A C 1
ATOM 890 O O . LYS A 1 113 ? -20.953 11.562 2.395 1 91.56 113 LYS A O 1
ATOM 895 N N . ILE A 1 114 ? -20.156 9.617 3.211 1 91.5 114 ILE A N 1
ATOM 896 C CA . ILE A 1 114 ? -20.172 10.117 4.582 1 91.5 114 ILE A CA 1
ATOM 897 C C . ILE A 1 114 ? -19.141 11.234 4.738 1 91.5 114 ILE A C 1
ATOM 899 O O . ILE A 1 114 ? -19.391 12.227 5.434 1 91.5 114 ILE A O 1
ATOM 903 N N . SER A 1 115 ? -18.016 11.07 4.125 1 87.19 115 SER A N 1
ATOM 904 C CA . SER A 1 115 ? -17 12.125 4.152 1 87.19 115 SER A CA 1
ATOM 905 C C . SER A 1 115 ? -17.531 13.414 3.527 1 87.19 115 SER A C 1
ATOM 907 O O . SER A 1 115 ? -17.203 14.508 3.984 1 87.19 115 SER A O 1
ATOM 909 N N . GLY A 1 116 ? -18.312 13.305 2.52 1 85.5 116 GLY A N 1
ATOM 910 C CA . GLY A 1 116 ? -18.969 14.461 1.935 1 85.5 116 GLY A CA 1
ATOM 911 C C . GLY A 1 116 ? -19.938 15.133 2.887 1 85.5 116 GLY A C 1
ATOM 912 O O . GLY A 1 116 ? -20.016 16.359 2.936 1 85.5 116 GLY A O 1
ATOM 913 N N . GLU A 1 117 ? -20.562 14.312 3.65 1 88.75 117 GLU A N 1
ATOM 914 C CA . GLU A 1 117 ? -21.484 14.828 4.648 1 88.75 117 GLU A CA 1
ATOM 915 C C . GLU A 1 117 ? -20.75 15.602 5.742 1 88.75 117 GLU A C 1
ATOM 917 O O . GLU A 1 117 ? -21.25 16.609 6.234 1 88.75 117 GLU A O 1
ATOM 922 N N . ILE A 1 118 ? -19.703 15.133 6.145 1 87.38 118 ILE A N 1
ATOM 923 C CA . ILE A 1 118 ? -18.891 15.82 7.145 1 87.38 118 ILE A CA 1
ATOM 924 C C . ILE A 1 118 ? -18.5 17.203 6.629 1 87.38 118 ILE A C 1
ATOM 926 O O . ILE A 1 118 ? -18.578 18.188 7.363 1 87.38 118 ILE A O 1
ATOM 930 N N . ARG A 1 119 ? -18.203 17.281 5.43 1 84.44 119 ARG A N 1
ATOM 931 C CA . ARG A 1 119 ? -17.812 18.547 4.82 1 84.44 119 ARG A CA 1
ATOM 932 C C . ARG A 1 119 ? -18.984 19.516 4.762 1 84.44 119 ARG A C 1
ATOM 934 O O . ARG A 1 119 ? -18.812 20.719 4.992 1 84.44 119 ARG A O 1
ATOM 941 N N . GLN A 1 120 ? -20.047 19.031 4.523 1 85.75 120 GLN A N 1
ATOM 942 C CA . GLN A 1 120 ? -21.25 19.859 4.469 1 85.75 120 GLN A CA 1
ATOM 943 C C . GLN A 1 120 ? -21.609 20.406 5.852 1 85.75 120 GLN A C 1
ATOM 945 O O . GLN A 1 120 ? -21.953 21.578 5.996 1 85.75 120 GLN A O 1
ATOM 950 N N . THR A 1 121 ? -21.469 19.531 6.773 1 85.25 121 THR A N 1
ATOM 951 C CA . THR A 1 121 ? -21.766 19.938 8.148 1 85.25 121 THR A CA 1
ATOM 952 C C . THR A 1 121 ? -20.781 21 8.625 1 85.25 121 THR A C 1
ATOM 954 O O . THR A 1 121 ? -21.172 21.922 9.344 1 85.25 121 THR A O 1
ATOM 957 N N . THR A 1 122 ? -19.594 20.891 8.281 1 82.12 122 THR A N 1
ATOM 958 C CA . THR A 1 122 ? -18.578 21.875 8.641 1 82.12 122 THR A CA 1
ATOM 959 C C . THR A 1 122 ? -18.875 23.219 7.988 1 82.12 122 THR A C 1
ATOM 961 O O . THR A 1 122 ? -18.734 24.266 8.625 1 82.12 122 THR A O 1
ATOM 964 N N . ARG A 1 123 ? -19.344 23.25 6.82 1 83.19 123 ARG A N 1
ATOM 965 C CA . ARG A 1 123 ? -19.703 24.469 6.113 1 83.19 123 ARG A CA 1
ATOM 966 C C . ARG A 1 123 ? -20.906 25.141 6.766 1 83.19 123 ARG A C 1
ATOM 968 O O . ARG A 1 123 ? -20.953 26.375 6.887 1 83.19 123 ARG A O 1
ATOM 975 N N . GLU A 1 124 ? -21.766 24.312 7.129 1 83.5 124 GLU A N 1
ATOM 976 C CA . GLU A 1 124 ? -22.953 24.828 7.793 1 83.5 124 GLU A CA 1
ATOM 977 C C . GLU A 1 124 ? -22.609 25.453 9.141 1 83.5 124 GLU A C 1
ATOM 979 O O . GLU A 1 124 ? -23.172 26.484 9.516 1 83.5 124 GLU A O 1
ATOM 984 N N . GLN A 1 125 ? -21.766 24.875 9.875 1 82.5 125 GLN A N 1
ATOM 985 C CA . GLN A 1 125 ? -21.312 25.391 11.164 1 82.5 125 GLN A CA 1
ATOM 986 C C . GLN A 1 125 ? -20.609 26.75 11 1 82.5 125 GLN A C 1
ATOM 988 O O . GLN A 1 125 ? -20.781 27.641 11.836 1 82.5 125 GLN A O 1
ATOM 993 N N . LEU A 1 126 ? -19.875 26.781 9.922 1 79.19 126 LEU A N 1
ATOM 994 C CA . LEU A 1 126 ? -19.172 28.031 9.664 1 79.19 126 LEU A CA 1
ATOM 995 C C . LEU A 1 126 ? -20.141 29.141 9.258 1 79.19 126 LEU A C 1
ATOM 997 O O . LEU A 1 126 ? -19.906 30.312 9.555 1 79.19 126 LEU A O 1
ATOM 1001 N N . SER A 1 127 ? -21.234 28.734 8.727 1 81.06 127 SER A N 1
ATOM 1002 C CA . SER A 1 127 ? -22.203 29.719 8.258 1 81.06 127 SER A CA 1
ATOM 1003 C C . SER A 1 127 ? -23.125 30.172 9.383 1 81.06 127 SER A C 1
ATOM 1005 O O . SER A 1 127 ? -23.625 31.297 9.367 1 81.06 127 SER A O 1
ATOM 1007 N N . GLN A 1 128 ? -23.516 29.219 10.242 1 76.38 128 GLN A N 1
ATOM 1008 C CA . GLN A 1 128 ? -24.531 29.5 11.242 1 76.38 128 GLN A CA 1
ATOM 1009 C C . GLN A 1 128 ? -23.953 30.297 12.406 1 76.38 128 GLN A C 1
ATOM 1011 O O . GLN A 1 128 ? -24.703 30.859 13.211 1 76.38 128 GLN A O 1
ATOM 1016 N N . GLY A 1 129 ? -22.938 31.047 12.062 1 63.59 129 GLY A N 1
ATOM 1017 C CA . GLY A 1 129 ? -22.422 32.031 13.008 1 63.59 129 GLY A CA 1
ATOM 1018 C C . GLY A 1 129 ? -22.359 31.5 14.43 1 63.59 129 GLY A C 1
ATOM 1019 O O . GLY A 1 129 ? -22.172 30.297 14.648 1 63.59 129 GLY A O 1
ATOM 1020 N N . GLN A 1 130 ? -22.688 32.406 15.594 1 64.81 130 GLN A N 1
ATOM 1021 C CA . GLN A 1 130 ? -22.484 32.469 17.031 1 64.81 130 GLN A CA 1
ATOM 1022 C C . GLN A 1 130 ? -23.562 31.688 17.781 1 64.81 130 GLN A C 1
ATOM 1024 O O . GLN A 1 130 ? -23.578 31.672 19.016 1 64.81 130 GLN A O 1
ATOM 1029 N N . ASP A 1 131 ? -24.516 31.062 17.078 1 72.25 131 ASP A N 1
ATOM 1030 C CA . ASP A 1 131 ? -25.484 30.359 17.906 1 72.25 131 ASP A CA 1
ATOM 1031 C C . ASP A 1 131 ? -24.859 29.094 18.516 1 72.25 131 ASP A C 1
ATOM 1033 O O . ASP A 1 131 ? -24.547 28.141 17.781 1 72.25 131 ASP A O 1
ATOM 1037 N N . SER A 1 132 ? -24.562 29.047 19.75 1 77.88 132 SER A N 1
ATOM 1038 C CA . SER A 1 132 ? -23.812 28.062 20.516 1 77.88 132 SER A CA 1
ATOM 1039 C C . SER A 1 132 ? -24.484 26.703 20.484 1 77.88 132 SER A C 1
ATOM 1041 O O . SER A 1 132 ? -23.812 25.672 20.359 1 77.88 132 SER A O 1
ATOM 1043 N N . GLU A 1 133 ? -25.828 26.703 20.531 1 83.56 133 GLU A N 1
ATOM 1044 C CA . GLU A 1 133 ? -26.531 25.438 20.609 1 83.56 133 GLU A CA 1
ATOM 1045 C C . GLU A 1 133 ? -26.453 24.656 19.297 1 83.56 133 GLU A C 1
ATOM 1047 O O . GLU A 1 133 ? -26.188 23.453 19.297 1 83.56 133 GLU A O 1
ATOM 1052 N N . THR A 1 134 ? -26.734 25.312 18.203 1 83.81 134 THR A N 1
ATOM 1053 C CA . THR A 1 134 ? -26.641 24.672 16.891 1 83.81 134 THR A CA 1
ATOM 1054 C C . THR A 1 134 ? -25.219 24.234 16.594 1 83.81 134 THR A C 1
ATOM 1056 O O . THR A 1 134 ? -25 23.172 16.016 1 83.81 134 THR A O 1
ATOM 1059 N N . ALA A 1 135 ? -24.312 25 17.047 1 82.25 135 ALA A N 1
ATOM 1060 C CA . ALA A 1 135 ? -22.891 24.688 16.844 1 82.25 135 ALA A CA 1
ATOM 1061 C C . ALA A 1 135 ? -22.516 23.406 17.578 1 82.25 135 ALA A C 1
ATOM 1063 O O . ALA A 1 135 ? -21.781 22.578 17.047 1 82.25 135 ALA A O 1
ATOM 1064 N N . LEU A 1 136 ? -23.047 23.281 18.781 1 84.38 136 LEU A N 1
ATOM 1065 C CA . LEU A 1 136 ? -22.766 22.094 19.578 1 84.38 136 LEU A CA 1
ATOM 1066 C C . LEU A 1 136 ? -23.391 20.844 18.938 1 84.38 136 LEU A C 1
ATOM 1068 O O . LEU A 1 136 ? -22.781 19.781 18.938 1 84.38 136 LEU A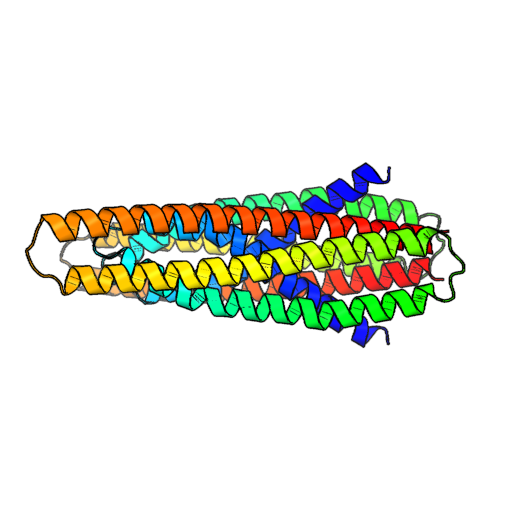 O 1
ATOM 1072 N N . ARG A 1 137 ? -24.578 21.031 18.406 1 87.19 137 ARG A N 1
ATOM 1073 C CA . ARG A 1 137 ? -25.25 19.922 17.734 1 87.19 137 ARG A CA 1
ATOM 1074 C C . ARG A 1 137 ? -24.484 19.5 16.484 1 87.19 137 ARG A C 1
ATOM 1076 O O . ARG A 1 137 ? -24.328 18.297 16.234 1 87.19 137 ARG A O 1
ATOM 1083 N N . LEU A 1 138 ? -24.094 20.344 15.766 1 87 138 LEU A N 1
ATOM 1084 C CA . LEU A 1 138 ? -23.359 20.062 14.539 1 87 138 LEU A CA 1
ATOM 1085 C C . LEU A 1 138 ? -22.016 19.438 14.844 1 87 138 LEU A C 1
ATOM 1087 O O . LEU A 1 138 ? -21.562 18.547 14.109 1 87 138 LEU A O 1
ATOM 1091 N N . GLU A 1 139 ? -21.438 19.891 15.891 1 84.12 139 GLU A N 1
ATOM 1092 C CA . GLU A 1 139 ? -20.172 19.297 16.312 1 84.12 139 GLU A CA 1
ATOM 1093 C C . GLU A 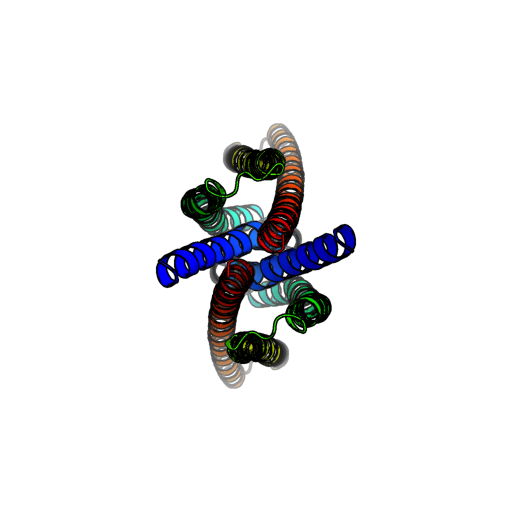1 139 ? -20.344 17.828 16.719 1 84.12 139 GLU A C 1
ATOM 1095 O O . GLU A 1 139 ? -19.5 17 16.438 1 84.12 139 GLU A O 1
ATOM 1100 N N . GLY A 1 140 ? -21.391 17.609 17.422 1 86.94 140 GLY A N 1
ATOM 1101 C CA . GLY A 1 140 ? -21.719 16.234 17.766 1 86.94 140 GLY A CA 1
ATOM 1102 C C . GLY A 1 140 ? -21.938 15.352 16.562 1 86.94 140 GLY A C 1
ATOM 1103 O O . GLY A 1 140 ? -21.453 14.227 16.516 1 86.94 140 GLY A O 1
ATOM 1104 N N . LYS A 1 141 ? -22.75 15.812 15.68 1 89.44 141 LYS A N 1
ATOM 1105 C CA . LYS A 1 141 ? -22.984 15.086 14.438 1 89.44 141 LYS A CA 1
ATOM 1106 C C . LYS A 1 141 ? -21.672 14.82 13.703 1 89.44 141 LYS A C 1
ATOM 1108 O O . LYS A 1 141 ? -21.422 13.703 13.242 1 89.44 141 LYS A O 1
ATOM 1113 N N . LYS A 1 142 ? -20.859 15.727 13.609 1 87.94 142 LYS A N 1
ATOM 1114 C CA . LYS A 1 142 ? -19.562 15.617 12.945 1 87.94 142 LYS A CA 1
ATOM 1115 C C . LYS A 1 142 ? -18.688 14.555 13.602 1 87.94 142 LYS A C 1
ATOM 1117 O O . LYS A 1 142 ? -18.062 13.75 12.922 1 87.94 142 LYS A O 1
ATOM 1122 N N . SER A 1 143 ? -18.719 14.602 14.898 1 87.56 143 SER A N 1
ATOM 1123 C CA . SER A 1 143 ? -17.906 13.641 15.648 1 87.56 143 SER A CA 1
ATOM 1124 C C . SER A 1 143 ? -18.391 12.211 15.398 1 87.56 143 SER A C 1
ATOM 1126 O O . SER A 1 143 ? -17.578 11.297 15.234 1 87.56 143 SER A O 1
ATOM 1128 N N . ARG A 1 144 ? -19.656 12.031 15.32 1 90.88 144 ARG A N 1
ATOM 1129 C CA . ARG A 1 144 ? -20.219 10.719 15.031 1 90.88 144 ARG A CA 1
ATOM 1130 C C . ARG A 1 144 ? -19.859 10.258 13.625 1 90.88 144 ARG A C 1
ATOM 1132 O O . ARG A 1 144 ? -19.5 9.094 13.422 1 90.88 144 ARG A O 1
ATOM 1139 N N . LEU A 1 145 ? -19.969 11.078 12.727 1 90.94 145 LEU A N 1
ATOM 1140 C CA . LEU A 1 145 ? -19.656 10.758 11.336 1 90.94 145 LEU A CA 1
ATOM 1141 C C . LEU A 1 145 ? -18.188 10.398 11.188 1 90.94 145 LEU A C 1
ATOM 1143 O O . LEU A 1 145 ? -17.844 9.445 10.477 1 90.94 145 LEU A O 1
ATOM 1147 N N . ARG A 1 146 ? -17.375 11.086 11.898 1 87.25 146 ARG A N 1
ATOM 1148 C CA . ARG A 1 146 ? -15.945 10.82 11.852 1 87.25 146 ARG A CA 1
ATOM 1149 C C . ARG A 1 146 ? -15.625 9.445 12.43 1 87.25 146 ARG A C 1
ATOM 1151 O O . ARG A 1 146 ? -14.758 8.734 11.914 1 87.25 146 ARG A O 1
ATOM 1158 N N . HIS A 1 147 ? -16.312 9.133 13.414 1 89.44 147 HIS A N 1
ATOM 1159 C CA . HIS A 1 147 ? -16.141 7.812 14.016 1 89.44 147 HIS A CA 1
ATOM 1160 C C . HIS A 1 147 ? -16.578 6.711 13.055 1 89.44 147 HIS A C 1
ATOM 1162 O O . HIS A 1 147 ? -15.914 5.688 12.93 1 89.44 147 HIS A O 1
ATOM 1168 N N . THR A 1 148 ? -17.703 6.961 12.453 1 92.31 148 THR A N 1
ATOM 1169 C CA . THR A 1 148 ? -18.219 5.996 11.484 1 92.31 148 THR A CA 1
ATOM 1170 C C . THR A 1 148 ? -17.25 5.809 10.336 1 92.31 148 THR A C 1
ATOM 1172 O O . THR A 1 148 ? -16.984 4.68 9.914 1 92.31 148 THR A O 1
ATOM 1175 N N . VAL A 1 149 ? -16.703 6.855 9.867 1 90.81 149 VAL A N 1
ATOM 1176 C CA . VAL A 1 149 ? -15.719 6.793 8.781 1 90.81 149 VAL A CA 1
ATOM 1177 C C . VAL A 1 149 ? -14.508 5.98 9.227 1 90.81 149 VAL A C 1
ATOM 1179 O O . VAL A 1 149 ? -13.984 5.164 8.461 1 90.81 149 VAL A O 1
ATOM 1182 N N . GLY A 1 150 ? -14.102 6.168 10.445 1 90 150 GLY A N 1
ATOM 1183 C CA . GLY A 1 150 ? -12.984 5.406 10.992 1 90 150 GLY A CA 1
ATOM 1184 C C . GLY A 1 150 ? -13.25 3.912 11.023 1 90 150 GLY A C 1
ATOM 1185 O O . GLY A 1 150 ? -12.391 3.117 10.641 1 90 150 GLY A O 1
ATOM 1186 N N . LEU A 1 151 ? -14.422 3.584 11.43 1 93.12 151 LEU A N 1
ATOM 1187 C CA . LEU A 1 151 ? -14.805 2.178 11.516 1 93.12 151 LEU A CA 1
ATOM 1188 C C . LEU A 1 151 ? -14.875 1.553 10.125 1 93.12 151 LEU A C 1
ATOM 1190 O O . LEU A 1 151 ? -14.406 0.432 9.914 1 93.12 151 LEU A O 1
ATOM 1194 N N . LEU A 1 152 ? -15.477 2.277 9.273 1 94.25 152 LEU A N 1
ATOM 1195 C CA . LEU A 1 152 ? -15.625 1.782 7.91 1 94.25 152 LEU A CA 1
ATOM 1196 C C . LEU A 1 152 ? -14.266 1.612 7.238 1 94.25 152 LEU A C 1
ATOM 1198 O O . LEU A 1 152 ? -14.062 0.668 6.473 1 94.25 152 LEU A O 1
ATOM 1202 N N . ARG A 1 153 ? -13.445 2.461 7.492 1 92.94 153 ARG A N 1
ATOM 1203 C CA . ARG A 1 153 ? -12.094 2.369 6.961 1 92.94 153 ARG A CA 1
ATOM 1204 C C . ARG A 1 153 ? -11.375 1.129 7.488 1 92.94 153 ARG A C 1
ATOM 1206 O O . ARG A 1 153 ? -10.719 0.412 6.73 1 92.94 153 ARG A O 1
ATOM 1213 N N . ASN A 1 154 ? -11.508 0.875 8.773 1 94.38 154 ASN A N 1
ATOM 1214 C CA . ASN A 1 154 ? -10.914 -0.323 9.367 1 94.38 154 ASN A CA 1
ATOM 1215 C C . ASN A 1 154 ? -11.477 -1.594 8.734 1 94.38 154 ASN A C 1
ATOM 1217 O O . ASN A 1 154 ? -10.734 -2.537 8.461 1 94.38 154 ASN A O 1
ATOM 1221 N N . LEU A 1 155 ? -12.711 -1.505 8.516 1 96 155 LEU A N 1
ATOM 1222 C CA . LEU A 1 155 ? -13.359 -2.652 7.891 1 96 155 LEU A CA 1
ATOM 1223 C C . LEU A 1 155 ? -12.828 -2.873 6.477 1 96 155 LEU A C 1
ATOM 1225 O O . LEU A 1 155 ? -12.633 -4.012 6.055 1 96 155 LEU A O 1
ATOM 1229 N N . ASN A 1 156 ? -12.664 -1.829 5.801 1 96.69 156 ASN A N 1
ATOM 1230 C CA . ASN A 1 156 ? -12.141 -1.921 4.445 1 96.69 156 ASN A CA 1
ATOM 1231 C C . ASN A 1 156 ? -10.742 -2.533 4.43 1 96.69 156 ASN A C 1
ATOM 1233 O O . ASN A 1 156 ? -10.414 -3.322 3.539 1 96.69 156 ASN A O 1
ATOM 1237 N N . VAL A 1 157 ? -9.953 -2.242 5.379 1 96.19 157 VAL A N 1
ATOM 1238 C CA . VAL A 1 157 ? -8.617 -2.814 5.492 1 96.19 157 VAL A CA 1
ATOM 1239 C C . VAL A 1 157 ? -8.711 -4.316 5.75 1 96.19 157 VAL A C 1
ATOM 1241 O O . VAL A 1 157 ? -8 -5.109 5.129 1 96.19 157 VAL A O 1
ATOM 1244 N N . ILE A 1 158 ? -9.57 -4.637 6.625 1 96.69 158 ILE A N 1
ATOM 1245 C CA . ILE A 1 158 ? -9.773 -6.043 6.961 1 96.69 158 ILE A CA 1
ATOM 1246 C C . ILE A 1 158 ? -10.195 -6.816 5.711 1 96.69 158 ILE A C 1
ATOM 1248 O O . ILE A 1 158 ? -9.656 -7.887 5.426 1 96.69 158 ILE A O 1
ATOM 1252 N N . LEU A 1 159 ? -11.094 -6.254 4.996 1 97.31 159 LEU A N 1
ATOM 1253 C CA . LEU A 1 159 ? -11.547 -6.887 3.762 1 97.31 159 LEU A CA 1
ATOM 1254 C C . LEU A 1 159 ? -10.398 -7.047 2.777 1 97.31 159 LEU A C 1
ATOM 1256 O O . LEU A 1 159 ? -10.266 -8.094 2.135 1 97.31 159 LEU A O 1
ATOM 1260 N N . GLY A 1 160 ? -9.609 -6.039 2.648 1 97.25 160 GLY A N 1
ATOM 1261 C CA . GLY A 1 160 ? -8.453 -6.113 1.767 1 97.25 160 GLY A CA 1
ATOM 1262 C C . GLY A 1 160 ? -7.492 -7.223 2.141 1 97.25 160 GLY A C 1
ATOM 1263 O O . GLY A 1 160 ? -6.984 -7.934 1.268 1 97.25 160 GLY A O 1
ATOM 1264 N N . ILE A 1 161 ? -7.238 -7.355 3.412 1 96.62 161 ILE A N 1
ATOM 1265 C CA . ILE A 1 161 ? -6.344 -8.391 3.916 1 96.62 161 ILE A CA 1
ATOM 1266 C C . ILE A 1 161 ? -6.93 -9.773 3.619 1 96.62 161 ILE A C 1
ATOM 1268 O O . ILE A 1 161 ? -6.203 -10.695 3.256 1 96.62 161 ILE A O 1
ATOM 1272 N N . PHE A 1 162 ? -8.203 -9.875 3.695 1 96.38 162 PHE A N 1
ATOM 1273 C CA . PHE A 1 162 ? -8.852 -11.148 3.41 1 96.38 162 PHE A CA 1
ATOM 1274 C C . PHE A 1 162 ? -8.812 -11.453 1.92 1 96.38 162 PHE A C 1
ATOM 1276 O O . PHE A 1 162 ? -8.711 -12.617 1.524 1 96.38 162 PHE A O 1
ATOM 1283 N N . VAL A 1 163 ? -8.961 -10.438 1.104 1 97.44 163 VAL A N 1
ATOM 1284 C CA . VAL A 1 163 ? -8.82 -10.641 -0.333 1 97.44 163 VAL A CA 1
ATOM 1285 C C . VAL A 1 163 ? -7.461 -11.266 -0.636 1 97.44 163 VAL A C 1
ATOM 1287 O O . VAL A 1 163 ? -7.359 -12.18 -1.46 1 97.44 163 VAL A O 1
ATOM 1290 N N . LEU A 1 164 ? -6.449 -10.836 0.029 1 97.31 164 LEU A N 1
ATOM 1291 C CA . LEU A 1 164 ? -5.109 -11.375 -0.18 1 97.31 164 LEU A CA 1
ATOM 1292 C C . LEU A 1 164 ? -5.023 -12.82 0.288 1 97.31 164 LEU A C 1
ATOM 1294 O O . LEU A 1 164 ? -4.277 -13.625 -0.284 1 97.31 164 LEU A O 1
ATOM 1298 N N . LEU A 1 165 ? -5.812 -13.133 1.304 1 95.81 165 LEU A N 1
ATOM 1299 C CA . LEU A 1 165 ? -5.871 -14.523 1.75 1 95.81 165 LEU A CA 1
ATOM 1300 C C . LEU A 1 165 ? -6.434 -15.422 0.656 1 95.81 165 LEU A C 1
ATOM 1302 O O . LEU A 1 165 ? -5.875 -16.484 0.372 1 95.81 165 LEU A O 1
ATOM 1306 N N . TRP A 1 166 ? -7.492 -15 0.061 1 94 166 TRP A N 1
ATOM 1307 C CA . TRP 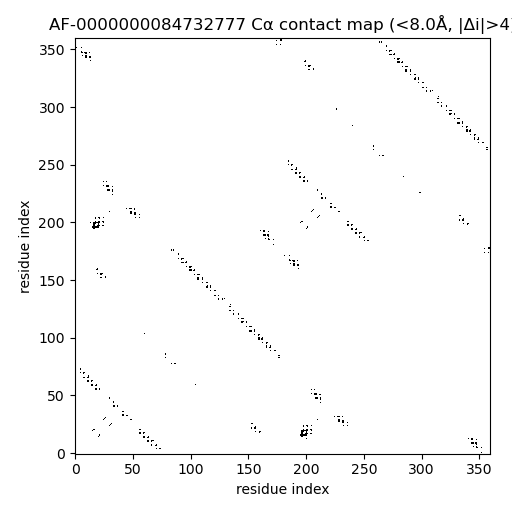A 1 166 ? -8.109 -15.781 -1.006 1 94 166 TRP A CA 1
ATOM 1308 C C . TRP A 1 166 ? -7.188 -15.867 -2.219 1 94 166 TRP A C 1
ATOM 1310 O O . TRP A 1 166 ? -7.176 -16.875 -2.924 1 94 166 TRP A O 1
ATOM 1320 N N . ALA A 1 167 ? -6.484 -14.812 -2.455 1 93.94 167 ALA A N 1
ATOM 1321 C CA . ALA A 1 167 ? -5.504 -14.844 -3.537 1 93.94 167 ALA A CA 1
ATOM 1322 C C . ALA A 1 167 ? -4.449 -15.922 -3.281 1 93.94 167 ALA A C 1
ATOM 1324 O O . ALA A 1 167 ? -4.051 -16.641 -4.203 1 93.94 167 ALA A O 1
ATOM 1325 N N . ALA A 1 168 ? -3.99 -16.016 -2.053 1 93.56 168 ALA A N 1
ATOM 1326 C CA . ALA A 1 168 ? -3 -17.031 -1.696 1 93.56 168 ALA A CA 1
ATOM 1327 C C . ALA A 1 168 ? -3.576 -18.438 -1.849 1 93.56 168 ALA A C 1
ATOM 1329 O O . ALA A 1 168 ? -2.893 -19.344 -2.326 1 93.56 168 ALA A O 1
ATOM 1330 N N . VAL A 1 169 ? -4.797 -18.625 -1.438 1 91.06 169 VAL A N 1
ATOM 1331 C CA . VAL A 1 169 ? -5.469 -19.906 -1.562 1 91.06 169 VAL A CA 1
ATOM 1332 C C . VAL A 1 169 ? -5.59 -20.297 -3.037 1 91.06 169 VAL A C 1
ATOM 1334 O O . VAL A 1 169 ? -5.285 -21.422 -3.42 1 91.06 169 VAL A O 1
ATOM 1337 N N . LEU A 1 170 ? -6.039 -19.375 -3.832 1 87.56 170 LEU A N 1
ATOM 1338 C CA . LEU A 1 170 ? -6.219 -19.625 -5.262 1 87.56 170 LEU A CA 1
ATOM 1339 C C . LEU A 1 170 ? -4.895 -20 -5.918 1 87.56 170 LEU A C 1
ATOM 1341 O O . LEU A 1 170 ? -4.855 -20.906 -6.766 1 87.56 170 LEU A O 1
ATOM 1345 N N . GLN A 1 171 ? -3.9 -19.328 -5.52 1 84.69 171 GLN A N 1
ATOM 1346 C CA . GLN A 1 171 ? -2.586 -19.625 -6.078 1 84.69 171 GLN A CA 1
ATOM 1347 C C . GLN A 1 171 ? -2.129 -21.031 -5.695 1 84.69 171 GLN A C 1
ATOM 1349 O O . GLN A 1 171 ? -1.544 -21.75 -6.512 1 84.69 171 GLN A O 1
ATOM 1354 N N . ASN A 1 172 ? -2.354 -21.391 -4.516 1 82.19 172 ASN A N 1
ATOM 1355 C CA . ASN A 1 172 ? -1.974 -22.719 -4.059 1 82.19 172 ASN A CA 1
ATOM 1356 C C . ASN A 1 172 ? -2.791 -23.797 -4.75 1 82.19 172 ASN A C 1
ATOM 1358 O O . ASN A 1 172 ? -2.252 -24.844 -5.137 1 82.19 172 ASN A O 1
ATOM 1362 N N . ILE A 1 173 ? -4.02 -23.594 -4.84 1 77.88 173 ILE A N 1
ATOM 1363 C CA . ILE A 1 173 ? -4.891 -24.547 -5.523 1 77.88 173 ILE A CA 1
ATOM 1364 C C . ILE A 1 173 ? -4.449 -24.703 -6.977 1 77.88 173 ILE A C 1
ATOM 1366 O O . ILE A 1 173 ? -4.387 -25.812 -7.496 1 77.88 173 ILE A O 1
ATOM 1370 N N . PHE A 1 174 ? -4.176 -23.656 -7.559 1 75 174 PHE A N 1
ATOM 1371 C CA . PHE A 1 174 ? -3.738 -23.688 -8.945 1 75 174 PHE A CA 1
ATOM 1372 C C . PHE A 1 174 ? -2.441 -24.484 -9.086 1 75 174 PHE A C 1
ATOM 1374 O O . PHE A 1 174 ? -2.285 -25.266 -10.016 1 75 174 PHE A O 1
ATOM 1381 N N . GLY A 1 175 ? -1.539 -24.281 -8.188 1 71.25 175 GLY A N 1
ATOM 1382 C CA . GLY A 1 175 ? -0.303 -25.047 -8.195 1 71.25 175 GLY A CA 1
ATOM 1383 C C . GLY A 1 175 ? -0.525 -26.531 -8.031 1 71.25 175 GLY A C 1
ATOM 1384 O O . GLY A 1 175 ? 0.128 -27.344 -8.695 1 71.25 175 GLY A O 1
ATOM 1385 N N . LEU A 1 176 ? -1.444 -26.875 -7.172 1 70.25 176 LEU A N 1
ATOM 1386 C CA . LEU A 1 176 ? -1.755 -28.281 -6.941 1 70.25 176 LEU A CA 1
ATOM 1387 C C . LEU A 1 176 ? -2.422 -28.891 -8.164 1 70.25 176 LEU A C 1
ATOM 1389 O O . LEU A 1 176 ? -2.178 -30.062 -8.492 1 70.25 176 LEU A O 1
ATOM 1393 N N . LEU A 1 177 ? -3.131 -28.109 -8.758 1 65.69 177 LEU A N 1
ATOM 1394 C CA . LEU A 1 177 ? -3.863 -28.578 -9.93 1 65.69 177 LEU A CA 1
ATOM 1395 C C . LEU A 1 177 ? -2.914 -28.859 -11.086 1 65.69 177 LEU A C 1
ATOM 1397 O O . LEU A 1 177 ? -3.129 -29.797 -11.852 1 65.69 177 LEU A O 1
ATOM 1401 N N . ILE A 1 178 ? -1.914 -28.172 -11.07 1 62.84 178 ILE A N 1
ATOM 1402 C CA . ILE A 1 178 ? -0.968 -28.344 -12.172 1 62.84 178 ILE A CA 1
ATOM 1403 C C . ILE A 1 178 ? 0.028 -29.438 -11.828 1 62.84 178 ILE A C 1
ATOM 1405 O O . ILE A 1 178 ? 0.508 -30.156 -12.719 1 62.84 178 ILE A O 1
ATOM 1409 N N . LEU A 1 179 ? 0.374 -29.641 -10.57 1 60.12 179 LEU A N 1
ATOM 1410 C CA . LEU A 1 179 ? 1.312 -30.672 -10.156 1 60.12 179 LEU A CA 1
ATOM 1411 C C . LEU A 1 179 ? 0.672 -32.062 -10.25 1 60.12 179 LEU A C 1
ATOM 1413 O O . LEU A 1 179 ? 1.375 -33.062 -10.352 1 60.12 179 LEU A O 1
ATOM 1417 N N . ARG A 1 180 ? -0.61 -32.188 -10.273 1 53.03 180 ARG A N 1
ATOM 1418 C CA . ARG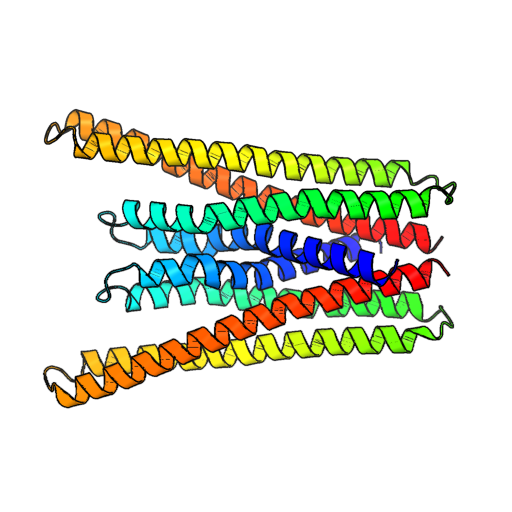 A 1 180 ? -1.27 -33.469 -10.453 1 53.03 180 ARG A CA 1
ATOM 1419 C C . ARG A 1 180 ? -1.525 -33.75 -11.922 1 53.03 180 ARG A C 1
ATOM 1421 O O . ARG A 1 180 ? -1.396 -34.906 -12.375 1 53.03 180 ARG A O 1
ATOM 1428 N N . MET B 1 1 ? 0.801 -29.312 5.082 1 72.62 1 MET B N 1
ATOM 1429 C CA . MET B 1 1 ? 1.774 -28.719 4.172 1 72.62 1 MET B CA 1
ATOM 1430 C C . MET B 1 1 ? 1.127 -27.641 3.309 1 72.62 1 MET B C 1
ATOM 1432 O O . MET B 1 1 ? 1.635 -26.516 3.223 1 72.62 1 MET B O 1
ATOM 1436 N N . PHE B 1 2 ? -0.194 -27.875 2.986 1 76.69 2 PHE B N 1
ATOM 1437 C CA . PHE B 1 2 ? -0.936 -26.938 2.146 1 76.69 2 PHE B CA 1
ATOM 1438 C C . PHE B 1 2 ? -1.3 -25.688 2.926 1 76.69 2 PHE B C 1
ATOM 1440 O O . PHE B 1 2 ? -1.078 -24.578 2.451 1 76.69 2 PHE B O 1
ATOM 1447 N N . VAL B 1 3 ? -1.755 -25.812 4.137 1 83.31 3 VAL B N 1
ATOM 1448 C CA . VAL B 1 3 ? -2.242 -24.703 4.949 1 83.31 3 VAL B CA 1
ATOM 1449 C C . VAL B 1 3 ? -1.073 -23.812 5.363 1 83.31 3 VAL B C 1
ATOM 1451 O O . VAL B 1 3 ? -1.182 -22.594 5.344 1 83.31 3 VAL B O 1
ATOM 1454 N N . THR B 1 4 ? -0.014 -24.438 5.672 1 88 4 THR B N 1
ATOM 1455 C CA . THR B 1 4 ? 1.147 -23.688 6.148 1 88 4 THR B CA 1
ATOM 1456 C C . THR B 1 4 ? 1.714 -22.797 5.039 1 88 4 THR B C 1
ATOM 1458 O O . THR B 1 4 ? 1.989 -21.625 5.254 1 88 4 THR B O 1
ATOM 1461 N N . ILE B 1 5 ? 1.795 -23.375 3.891 1 88 5 ILE B N 1
ATOM 1462 C CA . ILE B 1 5 ? 2.381 -22.609 2.793 1 88 5 ILE B CA 1
ATOM 1463 C C . ILE B 1 5 ? 1.421 -21.5 2.363 1 88 5 ILE B C 1
ATOM 1465 O O . ILE B 1 5 ? 1.853 -20.406 1.983 1 88 5 ILE B O 1
ATOM 1469 N N . THR B 1 6 ? 0.151 -21.812 2.416 1 92 6 THR B N 1
ATOM 1470 C CA . THR B 1 6 ? -0.843 -20.797 2.102 1 92 6 THR B CA 1
ATOM 1471 C C . THR B 1 6 ? -0.726 -19.609 3.061 1 92 6 THR B C 1
ATOM 1473 O O . THR B 1 6 ? -0.753 -18.453 2.635 1 92 6 THR B O 1
ATOM 1476 N N . PHE B 1 7 ? -0.597 -19.969 4.32 1 94.38 7 PHE B N 1
ATOM 1477 C CA . PHE B 1 7 ? -0.474 -18.938 5.336 1 94.38 7 PHE B CA 1
ATOM 1478 C C . PHE B 1 7 ? 0.776 -18.094 5.098 1 94.38 7 PHE B C 1
ATOM 1480 O O . PHE B 1 7 ? 0.729 -16.859 5.184 1 94.38 7 PHE B O 1
ATOM 1487 N N . ILE B 1 8 ? 1.864 -18.672 4.805 1 95.19 8 ILE B N 1
ATOM 1488 C CA . ILE B 1 8 ? 3.131 -17.984 4.566 1 95.19 8 ILE B CA 1
ATOM 1489 C C . ILE B 1 8 ? 3.018 -17.109 3.32 1 95.19 8 ILE B C 1
ATOM 1491 O O . ILE B 1 8 ? 3.475 -15.961 3.314 1 95.19 8 ILE B O 1
ATOM 1495 N N . ARG B 1 9 ? 2.412 -17.641 2.348 1 94.75 9 ARG B N 1
ATOM 1496 C CA . ARG B 1 9 ? 2.197 -16.875 1.121 1 94.75 9 ARG B CA 1
ATOM 1497 C C . ARG B 1 9 ? 1.292 -15.68 1.372 1 94.75 9 ARG B C 1
ATOM 1499 O O . ARG B 1 9 ? 1.509 -14.602 0.81 1 94.75 9 ARG B O 1
ATOM 1506 N N . TRP B 1 10 ? 0.33 -15.961 2.123 1 96.69 10 TRP B N 1
ATOM 1507 C CA . TRP B 1 10 ? -0.582 -14.875 2.48 1 96.69 10 TRP B CA 1
ATOM 1508 C C . TRP B 1 10 ? 0.162 -13.75 3.184 1 96.69 10 TRP B C 1
ATOM 1510 O O . TRP B 1 10 ? 0.021 -12.578 2.812 1 96.69 10 TRP B O 1
ATOM 1520 N N . LEU B 1 11 ? 0.911 -14.086 4.184 1 97.38 11 LEU B N 1
ATOM 1521 C CA . LEU B 1 11 ? 1.692 -13.086 4.906 1 97.38 11 LEU B CA 1
ATOM 1522 C C . LEU B 1 11 ? 2.641 -12.352 3.965 1 97.38 11 LEU B C 1
ATOM 1524 O O . LEU B 1 11 ? 2.852 -11.141 4.105 1 97.38 11 LEU B O 1
ATOM 1528 N N . HIS B 1 12 ? 3.262 -13.102 3.078 1 97.44 12 HIS B N 1
ATOM 1529 C CA . HIS B 1 12 ? 4.152 -12.5 2.09 1 97.44 12 HIS B CA 1
ATOM 1530 C C . HIS B 1 12 ? 3.42 -11.453 1.25 1 97.44 12 HIS B C 1
ATOM 1532 O O . HIS B 1 12 ? 3.932 -10.359 1.034 1 97.44 12 HIS B O 1
ATOM 1538 N N . LEU B 1 13 ? 2.199 -11.75 0.864 1 97.69 13 LEU B N 1
ATOM 1539 C CA . LEU B 1 13 ? 1.398 -10.836 0.057 1 97.69 13 LEU B CA 1
ATOM 1540 C C . LEU B 1 13 ? 1.025 -9.594 0.854 1 97.69 13 LEU B C 1
ATOM 1542 O O . LEU B 1 13 ? 1.042 -8.484 0.321 1 97.69 13 LEU B O 1
ATOM 1546 N N . VAL B 1 14 ? 0.694 -9.836 2.068 1 97.44 14 VAL B N 1
ATOM 1547 C CA . VAL B 1 14 ? 0.355 -8.711 2.934 1 97.44 14 VAL B CA 1
ATOM 1548 C C . VAL B 1 14 ? 1.559 -7.781 3.07 1 97.44 14 VAL B C 1
ATOM 1550 O O . VAL B 1 14 ? 1.426 -6.562 2.951 1 97.44 14 VAL B O 1
ATOM 1553 N N . GLY B 1 15 ? 2.695 -8.352 3.334 1 98 15 GLY B N 1
ATOM 1554 C CA . GLY B 1 15 ? 3.912 -7.559 3.43 1 98 15 GLY B CA 1
ATOM 1555 C C . GLY B 1 15 ? 4.238 -6.809 2.152 1 98 15 GLY B C 1
ATOM 1556 O O . GLY B 1 15 ? 4.633 -5.641 2.197 1 98 15 GLY B O 1
ATOM 1557 N N . ALA B 1 16 ? 4.098 -7.488 1.033 1 98 16 ALA B N 1
ATOM 1558 C CA . ALA B 1 16 ? 4.379 -6.867 -0.258 1 98 16 ALA B CA 1
ATOM 1559 C C . ALA B 1 16 ? 3.441 -5.691 -0.517 1 98 16 ALA B C 1
ATOM 1561 O O . ALA B 1 16 ? 3.875 -4.629 -0.97 1 98 16 ALA B O 1
ATOM 1562 N N . ALA B 1 17 ? 2.199 -5.875 -0.209 1 98.06 17 ALA B N 1
ATOM 1563 C CA . ALA B 1 17 ? 1.208 -4.816 -0.402 1 98.06 17 ALA B CA 1
ATOM 1564 C C . ALA B 1 17 ? 1.515 -3.611 0.48 1 98.06 17 ALA B C 1
ATOM 1566 O O . ALA B 1 17 ? 1.501 -2.471 0.01 1 98.06 17 ALA B O 1
ATOM 1567 N N . ALA B 1 18 ? 1.795 -3.932 1.701 1 97.44 18 ALA B N 1
ATOM 1568 C CA . ALA B 1 18 ? 2.064 -2.854 2.648 1 97.44 18 ALA B CA 1
ATOM 1569 C C . ALA B 1 18 ? 3.326 -2.086 2.264 1 97.44 18 ALA B C 1
ATOM 1571 O O . ALA B 1 18 ? 3.367 -0.857 2.361 1 97.44 18 ALA B O 1
ATOM 1572 N N . LEU B 1 19 ? 4.324 -2.816 1.838 1 97.81 19 LEU B N 1
ATOM 1573 C CA . LEU B 1 19 ? 5.598 -2.182 1.518 1 97.81 19 LEU B CA 1
ATOM 1574 C C . LEU B 1 19 ? 5.477 -1.328 0.26 1 97.81 19 LEU B C 1
ATOM 1576 O O . LEU B 1 19 ? 5.695 -0.115 0.304 1 97.81 19 LEU B O 1
ATOM 1580 N N . VAL B 1 20 ? 5.094 -1.924 -0.798 1 97.44 20 VAL B N 1
ATOM 1581 C CA . VAL B 1 20 ? 5.059 -1.23 -2.082 1 97.44 20 VAL B CA 1
ATOM 1582 C C . VAL B 1 20 ? 3.91 -0.226 -2.096 1 97.44 20 VAL B C 1
ATOM 1584 O O . VAL B 1 20 ? 4.086 0.922 -2.51 1 97.44 20 VAL B O 1
ATOM 1587 N N . GLY B 1 21 ? 2.801 -0.661 -1.67 1 96.5 21 GLY B N 1
ATOM 1588 C CA . GLY B 1 21 ? 1.669 0.247 -1.591 1 96.5 21 GLY B CA 1
ATOM 1589 C C . GLY B 1 21 ? 1.906 1.417 -0.654 1 96.5 21 GLY B C 1
ATOM 1590 O O . GLY B 1 21 ? 1.453 2.533 -0.919 1 96.5 21 GLY B O 1
ATOM 1591 N N . GLY B 1 22 ? 2.535 1.112 0.429 1 94.88 22 GLY B N 1
ATOM 1592 C CA . GLY B 1 22 ? 2.898 2.195 1.33 1 94.88 22 GLY B CA 1
ATOM 1593 C C . GLY B 1 22 ? 3.777 3.244 0.676 1 94.88 22 GLY B C 1
ATOM 1594 O O . GLY B 1 22 ? 3.576 4.445 0.879 1 94.88 22 GLY B O 1
ATOM 1595 N N . MET B 1 23 ? 4.684 2.805 -0.061 1 95.5 23 MET B N 1
ATOM 1596 C CA . MET B 1 23 ? 5.562 3.734 -0.763 1 95.5 23 MET B CA 1
ATOM 1597 C C . MET B 1 23 ? 4.785 4.551 -1.79 1 95.5 23 MET B C 1
ATOM 1599 O O . MET B 1 23 ? 5.02 5.75 -1.944 1 95.5 23 MET B O 1
ATOM 1603 N N . VAL B 1 24 ? 3.918 3.928 -2.438 1 94.5 24 VAL B N 1
ATOM 1604 C CA . VAL B 1 24 ? 3.086 4.594 -3.434 1 94.5 24 VAL B CA 1
ATOM 1605 C C . VAL B 1 24 ? 2.236 5.672 -2.762 1 94.5 24 VAL B C 1
ATOM 1607 O O . VAL B 1 24 ? 2.146 6.797 -3.256 1 94.5 24 VAL B O 1
ATOM 1610 N N . LEU B 1 25 ? 1.657 5.34 -1.668 1 93.62 25 LEU B N 1
ATOM 1611 C CA . LEU B 1 25 ? 0.812 6.305 -0.974 1 93.62 25 LEU B CA 1
ATOM 1612 C C . LEU B 1 25 ? 1.645 7.457 -0.421 1 93.62 25 LEU B C 1
ATOM 1614 O O . LEU B 1 25 ? 1.174 8.594 -0.362 1 93.62 25 LEU B O 1
ATOM 1618 N N . GLN B 1 26 ? 2.805 7.09 0.05 1 92.88 26 GLN B N 1
ATOM 1619 C CA . GLN B 1 26 ? 3.695 8.164 0.484 1 92.88 26 GLN B CA 1
ATOM 1620 C C . GLN B 1 26 ? 3.912 9.18 -0.629 1 92.88 26 GLN B C 1
ATOM 1622 O O . GLN B 1 26 ? 3.91 10.391 -0.381 1 92.88 26 GLN B O 1
ATOM 1627 N N . LEU B 1 27 ? 4.066 8.719 -1.764 1 92.44 27 LEU B N 1
ATOM 1628 C CA . LEU B 1 27 ? 4.367 9.562 -2.92 1 92.44 27 LEU B CA 1
ATOM 1629 C C . LEU B 1 27 ? 3.137 10.359 -3.344 1 92.44 27 LEU B C 1
ATOM 1631 O O . LEU B 1 27 ? 3.236 11.547 -3.643 1 92.44 27 LEU B O 1
ATOM 1635 N N . PHE B 1 28 ? 1.97 9.773 -3.207 1 94.19 28 PHE B N 1
ATOM 1636 C CA . PHE B 1 28 ? 0.812 10.391 -3.848 1 94.19 28 PHE B CA 1
ATOM 1637 C C . PHE B 1 28 ? -0.082 11.062 -2.818 1 94.19 28 PHE B C 1
ATOM 1639 O O . PHE B 1 28 ? -0.959 11.852 -3.172 1 94.19 28 PHE B O 1
ATOM 1646 N N . VAL B 1 29 ? 0.146 10.781 -1.591 1 94.75 29 VAL B N 1
ATOM 1647 C CA . VAL B 1 29 ? -0.774 11.336 -0.604 1 94.75 29 VAL B CA 1
ATOM 1648 C C . VAL B 1 29 ? 0.006 12.125 0.444 1 94.75 29 VAL B C 1
ATOM 1650 O O . VAL B 1 29 ? -0.15 13.344 0.556 1 94.75 29 VAL B O 1
ATOM 1653 N N . VAL B 1 30 ? 0.959 11.531 1.064 1 93.62 30 VAL B N 1
ATOM 1654 C CA . VAL B 1 30 ? 1.634 12.148 2.199 1 93.62 30 VAL B CA 1
ATOM 1655 C C . VAL B 1 30 ? 2.525 13.289 1.711 1 93.62 30 VAL B C 1
ATOM 1657 O O . VAL B 1 30 ? 2.496 14.391 2.266 1 93.62 30 VAL B O 1
ATOM 1660 N N . SER B 1 31 ? 3.254 13.039 0.65 1 91.44 31 SER B N 1
ATOM 1661 C CA . SER B 1 31 ? 4.176 14.047 0.147 1 91.44 31 SER B CA 1
ATOM 1662 C C . SER B 1 31 ? 3.43 15.289 -0.327 1 91.44 31 SER B C 1
ATOM 1664 O O . SER B 1 31 ? 3.729 16.406 0.11 1 91.44 31 SER B O 1
ATOM 1666 N N . PRO B 1 32 ? 2.449 15.133 -1.13 1 92.56 32 PRO B N 1
ATOM 1667 C CA . PRO B 1 32 ? 1.717 16.344 -1.53 1 92.56 32 PRO B CA 1
ATOM 1668 C C . PRO B 1 32 ? 0.978 17 -0.367 1 92.56 32 PRO B C 1
ATOM 1670 O O . PRO B 1 32 ? 0.837 18.219 -0.332 1 92.56 32 PRO B O 1
ATOM 1673 N N . LEU B 1 33 ? 0.487 16.25 0.546 1 93.06 33 LEU B N 1
ATOM 1674 C CA . LEU B 1 33 ? -0.191 16.797 1.72 1 93.06 33 LEU B CA 1
ATOM 1675 C C . LEU B 1 33 ? 0.741 17.703 2.514 1 93.06 33 LEU B C 1
ATOM 1677 O O . LEU B 1 33 ? 0.352 18.797 2.912 1 93.06 33 LEU B O 1
ATOM 1681 N N . LEU B 1 34 ? 1.947 17.312 2.664 1 90 34 LEU B N 1
ATOM 1682 C CA . LEU B 1 34 ? 2.934 18.078 3.42 1 90 34 LEU B CA 1
ATOM 1683 C C . LEU B 1 34 ? 3.33 19.344 2.672 1 90 34 LEU B C 1
ATOM 1685 O O . LEU B 1 34 ? 3.633 20.375 3.291 1 90 34 LEU B O 1
ATOM 1689 N N . SER B 1 35 ? 3.305 19.25 1.404 1 87.62 35 SER B N 1
ATOM 1690 C CA . SER B 1 35 ? 3.66 20.422 0.606 1 87.62 35 SER B CA 1
ATOM 1691 C C . SER B 1 35 ? 2.576 21.5 0.683 1 87.62 35 SER B C 1
ATOM 1693 O O . SER B 1 35 ? 2.832 22.672 0.396 1 87.62 35 SER B O 1
ATOM 1695 N N . TRP B 1 36 ? 1.454 21.094 1.065 1 87.06 36 TRP B N 1
ATOM 1696 C CA . TRP B 1 36 ? 0.306 21.984 1.104 1 87.06 36 TRP B CA 1
ATOM 1697 C C . TRP B 1 36 ? 0.206 22.688 2.457 1 87.06 36 TRP B C 1
ATOM 1699 O O . TRP B 1 36 ? -0.506 23.688 2.598 1 87.06 36 TRP B O 1
ATOM 1709 N N . VAL B 1 37 ? 0.94 22.25 3.406 1 86.25 37 VAL B N 1
ATOM 1710 C CA . VAL B 1 37 ? 0.846 22.766 4.77 1 86.25 37 VAL B CA 1
ATOM 1711 C C . VAL B 1 37 ? 1.789 23.953 4.938 1 86.25 37 VAL B C 1
ATOM 1713 O O . VAL B 1 37 ? 2.809 24.047 4.25 1 86.25 37 VAL B O 1
ATOM 1716 N N . ASP B 1 38 ? 1.41 24.812 5.871 1 82.94 38 ASP B N 1
ATOM 1717 C CA . ASP B 1 38 ? 2.229 25.969 6.215 1 82.94 38 ASP B CA 1
ATOM 1718 C C . ASP B 1 38 ? 3.654 25.547 6.566 1 82.94 38 ASP B C 1
ATOM 1720 O O . ASP B 1 38 ? 3.857 24.609 7.348 1 82.94 38 ASP B O 1
ATOM 1724 N N . PRO B 1 39 ? 4.602 26.188 5.969 1 80.5 39 PRO B N 1
ATOM 1725 C CA . PRO B 1 39 ? 6.008 25.859 6.219 1 80.5 39 PRO B CA 1
ATOM 1726 C C . PRO B 1 39 ? 6.355 25.844 7.707 1 80.5 39 PRO B C 1
ATOM 1728 O O . PRO B 1 39 ? 7.246 25.109 8.125 1 80.5 39 PRO B O 1
ATOM 1731 N N . ALA B 1 40 ? 5.66 26.656 8.492 1 80.06 40 ALA B N 1
ATOM 1732 C CA . ALA B 1 40 ? 5.965 26.781 9.914 1 80.06 40 ALA B CA 1
ATOM 1733 C C . ALA B 1 40 ? 5.762 25.453 10.641 1 80.06 40 ALA B C 1
ATOM 1735 O O . ALA B 1 40 ? 6.449 25.156 11.625 1 80.06 40 ALA B O 1
ATOM 1736 N N . ILE B 1 41 ? 4.836 24.672 10.156 1 83.94 41 ILE B N 1
ATOM 1737 C CA . ILE B 1 41 ? 4.523 23.438 10.875 1 83.94 41 ILE B CA 1
ATOM 1738 C C . ILE B 1 41 ? 4.863 22.234 10.008 1 83.94 41 ILE B C 1
ATOM 1740 O O . ILE B 1 41 ? 4.777 21.094 10.461 1 83.94 41 ILE B O 1
ATOM 1744 N N . ARG B 1 42 ? 5.309 22.422 8.859 1 85.62 42 ARG B N 1
ATOM 1745 C CA . ARG B 1 42 ? 5.582 21.359 7.898 1 85.62 42 ARG B CA 1
ATOM 1746 C C . ARG B 1 42 ? 6.645 20.406 8.422 1 85.62 42 ARG B C 1
ATOM 1748 O O . ARG B 1 42 ? 6.516 19.188 8.289 1 85.62 42 ARG B O 1
ATOM 1755 N N . GLY B 1 43 ? 7.703 21.016 8.953 1 83.06 43 GLY B N 1
ATOM 1756 C CA . GLY B 1 43 ? 8.781 20.188 9.469 1 83.06 43 GLY B CA 1
ATOM 1757 C C . GLY B 1 43 ? 8.328 19.234 10.555 1 83.06 43 GLY B C 1
ATOM 1758 O O . GLY B 1 43 ? 8.68 18.047 10.531 1 83.06 43 GLY B O 1
ATOM 1759 N N . LYS B 1 44 ? 7.562 19.734 11.406 1 86.19 44 LYS B N 1
ATOM 1760 C CA . LYS B 1 44 ? 7.059 18.922 12.5 1 86.19 44 LYS B CA 1
ATOM 1761 C C . LYS B 1 44 ? 6.133 17.812 11.992 1 86.19 44 LYS B C 1
ATOM 1763 O O . LYS B 1 44 ? 6.219 16.672 12.438 1 86.19 44 LYS B O 1
ATOM 1768 N N . LEU B 1 45 ? 5.305 18.172 11.117 1 89.44 45 LEU B N 1
ATOM 1769 C CA . LEU B 1 45 ? 4.371 17.203 10.555 1 89.44 45 LEU B CA 1
ATOM 1770 C C . LEU B 1 45 ? 5.113 16.141 9.75 1 89.44 45 LEU B C 1
ATOM 1772 O O . LEU B 1 45 ? 4.754 14.969 9.789 1 89.44 45 LEU B O 1
ATOM 1776 N N . ALA B 1 46 ? 6.074 16.578 9.039 1 89.25 46 ALA B N 1
ATOM 1777 C CA . ALA B 1 46 ? 6.875 15.648 8.25 1 89.25 46 ALA B CA 1
ATOM 1778 C C . ALA B 1 46 ? 7.586 14.633 9.141 1 89.25 46 ALA B C 1
ATOM 1780 O O . ALA B 1 46 ? 7.668 13.445 8.805 1 89.25 46 ALA B O 1
ATOM 1781 N N . LYS B 1 47 ? 8.141 15.094 10.195 1 88.88 47 LYS B N 1
ATOM 1782 C CA . LYS B 1 47 ? 8.789 14.195 11.148 1 88.88 47 LYS B CA 1
ATOM 1783 C C . LYS B 1 47 ? 7.805 13.164 11.688 1 88.88 47 LYS B C 1
ATOM 1785 O O . LYS B 1 47 ? 8.117 11.969 11.734 1 88.88 47 LYS B O 1
ATOM 1790 N N . LYS B 1 48 ? 6.688 13.609 12.039 1 92.06 48 LYS B N 1
ATOM 1791 C CA . LYS B 1 48 ? 5.688 12.703 12.586 1 92.06 48 LYS B CA 1
ATOM 1792 C C . LYS B 1 48 ? 5.246 11.672 11.547 1 92.06 48 LYS B C 1
ATOM 1794 O O . LYS B 1 48 ? 5.094 10.492 11.859 1 92.06 48 LYS B O 1
ATOM 1799 N N . ALA B 1 49 ? 5.031 12.164 10.367 1 92.56 49 ALA B N 1
ATOM 1800 C CA . ALA B 1 49 ? 4.676 11.258 9.281 1 92.56 49 ALA B CA 1
ATOM 1801 C C . ALA B 1 49 ? 5.738 10.18 9.094 1 92.56 49 ALA B C 1
ATOM 1803 O O . ALA B 1 49 ? 5.41 9.008 8.906 1 92.56 49 ALA B O 1
ATOM 1804 N N . THR B 1 50 ? 7.012 10.586 9.133 1 90.44 50 THR B N 1
ATOM 1805 C CA . THR B 1 50 ? 8.117 9.656 8.984 1 90.44 50 THR B CA 1
ATOM 1806 C C . THR B 1 50 ? 8.148 8.664 10.148 1 90.44 50 THR B C 1
ATOM 1808 O O . THR B 1 50 ? 8.367 7.465 9.945 1 90.44 50 THR B O 1
ATOM 1811 N N . ASP B 1 51 ? 7.871 9.125 11.289 1 92.19 51 ASP B N 1
ATOM 1812 C CA . ASP B 1 51 ? 7.871 8.281 12.477 1 92.19 51 ASP B CA 1
ATOM 1813 C C . ASP B 1 51 ? 6.789 7.207 12.391 1 92.19 51 ASP B C 1
ATOM 1815 O O . ASP B 1 51 ? 6.98 6.086 12.859 1 92.19 51 ASP B O 1
ATOM 1819 N N . PHE B 1 52 ? 5.711 7.547 11.836 1 94.38 52 PHE B N 1
ATOM 1820 C CA . PHE B 1 52 ? 4.613 6.598 11.695 1 94.38 52 PHE B CA 1
ATOM 1821 C C . PHE B 1 52 ? 4.887 5.617 10.562 1 94.38 52 PHE B C 1
ATOM 1823 O O . PHE B 1 52 ? 4.484 4.453 10.625 1 94.38 52 PHE B O 1
ATOM 1830 N N . TYR B 1 53 ? 5.547 6.105 9.562 1 94.44 53 TYR B N 1
ATOM 1831 C CA . TYR B 1 53 ? 5.746 5.301 8.359 1 94.44 53 TYR B CA 1
ATOM 1832 C C . TYR B 1 53 ? 6.875 4.297 8.555 1 94.44 53 TYR B C 1
ATOM 1834 O O . TYR B 1 53 ? 6.816 3.182 8.039 1 94.44 53 TYR B O 1
ATOM 1842 N N . LEU B 1 54 ? 7.926 4.652 9.305 1 93.44 54 LEU B N 1
ATOM 1843 C CA . LEU B 1 54 ? 9.164 3.885 9.398 1 93.44 54 LEU B CA 1
ATOM 1844 C C . LEU B 1 54 ? 8.891 2.475 9.914 1 93.44 54 LEU B C 1
ATOM 1846 O O . LEU B 1 54 ? 9.398 1.498 9.367 1 93.44 54 LEU B O 1
ATOM 1850 N N . PRO B 1 55 ? 8.086 2.355 10.898 1 94.94 55 PRO B N 1
ATOM 1851 C CA . PRO B 1 55 ? 7.781 0.996 11.352 1 94.94 55 PRO B CA 1
ATOM 1852 C C . PRO B 1 55 ? 7.059 0.166 10.289 1 94.94 55 PRO B C 1
ATOM 1854 O O . PRO B 1 55 ? 7.312 -1.035 10.164 1 94.94 55 PRO B O 1
ATOM 1857 N N . VAL B 1 56 ? 6.125 0.771 9.578 1 95.44 56 VAL B N 1
ATOM 1858 C CA . VAL B 1 56 ? 5.414 0.059 8.516 1 95.44 56 VAL B CA 1
ATOM 1859 C C . VAL B 1 56 ? 6.41 -0.446 7.477 1 95.44 56 VAL B C 1
ATOM 1861 O O . VAL B 1 56 ? 6.328 -1.596 7.039 1 95.44 56 VAL B O 1
ATOM 1864 N N . PHE B 1 57 ? 7.34 0.425 7.152 1 96.38 57 PHE B N 1
ATOM 1865 C CA . PHE B 1 57 ? 8.352 0.109 6.148 1 96.38 57 PHE B CA 1
ATOM 1866 C C . PHE B 1 57 ? 9.203 -1.071 6.59 1 96.38 57 PHE B C 1
ATOM 1868 O O . PHE B 1 57 ? 9.297 -2.078 5.887 1 96.38 57 PHE B O 1
ATOM 1875 N N . TRP B 1 58 ? 9.734 -1.055 7.77 1 96.38 58 TRP B N 1
ATOM 1876 C CA . TRP B 1 58 ? 10.703 -2.045 8.227 1 96.38 58 TRP B CA 1
ATOM 1877 C C . TRP B 1 58 ? 10.016 -3.354 8.594 1 96.38 58 TRP B C 1
ATOM 1879 O O . TRP B 1 58 ? 10.562 -4.438 8.367 1 96.38 58 TRP B O 1
ATOM 1889 N N . VAL B 1 59 ? 8.906 -3.27 9.18 1 97.25 59 VAL B N 1
ATOM 1890 C CA . VAL B 1 59 ? 8.164 -4.48 9.523 1 97.25 59 VAL B CA 1
ATOM 1891 C C . VAL B 1 59 ? 7.762 -5.215 8.242 1 97.25 59 VAL B C 1
ATOM 1893 O O . VAL B 1 59 ? 7.891 -6.438 8.164 1 97.25 59 VAL B O 1
ATOM 1896 N N . SER B 1 60 ? 7.266 -4.438 7.285 1 97.88 60 SER B N 1
ATOM 1897 C CA . SER B 1 60 ? 6.883 -5.051 6.016 1 97.88 60 SER B CA 1
ATOM 1898 C C . SER B 1 60 ? 8.086 -5.676 5.32 1 97.88 60 SER B C 1
ATOM 1900 O O . SER B 1 60 ? 8 -6.797 4.809 1 97.88 60 SER B O 1
ATOM 1902 N N . LEU B 1 61 ? 9.156 -4.969 5.297 1 97.5 61 LEU B N 1
ATOM 1903 C CA . LEU B 1 61 ? 10.367 -5.469 4.66 1 97.5 61 LEU B CA 1
ATOM 1904 C C . LEU B 1 61 ? 10.852 -6.75 5.328 1 97.5 61 LEU B C 1
ATOM 1906 O O . LEU B 1 61 ? 11.188 -7.723 4.648 1 97.5 61 LEU B O 1
ATOM 1910 N N . SER B 1 62 ? 10.906 -6.77 6.621 1 97.06 62 SER B N 1
ATOM 1911 C CA . SER B 1 62 ? 11.328 -7.949 7.371 1 97.06 62 SER B CA 1
ATOM 1912 C C . SER B 1 62 ? 10.398 -9.133 7.105 1 97.06 62 SER B C 1
ATOM 1914 O O . SER B 1 62 ? 10.859 -10.25 6.895 1 97.06 62 SER B O 1
ATOM 1916 N N . LEU B 1 63 ? 9.125 -8.82 7.145 1 97.44 63 LEU B N 1
ATOM 1917 C CA . LEU B 1 63 ? 8.125 -9.844 6.855 1 97.44 63 LEU B CA 1
ATOM 1918 C C . LEU B 1 63 ? 8.359 -10.461 5.48 1 97.44 63 LEU B C 1
ATOM 1920 O O . LEU B 1 63 ? 8.289 -11.68 5.32 1 97.44 63 LEU B O 1
ATOM 1924 N N . LEU B 1 64 ? 8.68 -9.68 4.555 1 97.5 64 LEU B N 1
ATOM 1925 C CA . LEU B 1 64 ? 8.898 -10.141 3.186 1 97.5 64 LEU B CA 1
ATOM 1926 C C . LEU B 1 64 ? 10.133 -11.031 3.098 1 97.5 64 LEU B C 1
ATOM 1928 O O . LEU B 1 64 ? 10.109 -12.062 2.43 1 97.5 64 LEU B O 1
ATOM 1932 N N . ILE B 1 65 ? 11.156 -10.617 3.738 1 95.25 65 ILE B N 1
ATOM 1933 C CA . ILE B 1 65 ? 12.398 -11.383 3.689 1 95.25 65 ILE B CA 1
ATOM 1934 C C . ILE B 1 65 ? 12.195 -12.742 4.352 1 95.25 65 ILE B C 1
ATOM 1936 O O . ILE B 1 65 ? 12.578 -13.773 3.797 1 95.25 65 ILE B O 1
ATOM 1940 N N . ILE B 1 66 ? 11.594 -12.75 5.473 1 96.19 66 ILE B N 1
ATOM 1941 C CA . ILE B 1 66 ? 11.391 -13.969 6.242 1 96.19 66 ILE B CA 1
ATOM 1942 C C . ILE B 1 66 ? 10.445 -14.906 5.492 1 96.19 66 ILE B C 1
ATOM 1944 O O . ILE B 1 66 ? 10.773 -16.062 5.262 1 96.19 66 ILE B O 1
ATOM 1948 N N . THR B 1 67 ? 9.32 -14.438 5.062 1 95.94 67 THR B N 1
ATOM 1949 C CA . THR B 1 67 ? 8.344 -15.273 4.379 1 95.94 67 THR B CA 1
ATOM 1950 C C . THR B 1 67 ? 8.852 -15.688 3 1 95.94 67 THR B C 1
ATOM 1952 O O . THR B 1 67 ? 8.594 -16.797 2.545 1 95.94 67 THR B O 1
ATOM 1955 N N . GLY B 1 68 ? 9.523 -14.781 2.338 1 93.44 68 GLY B N 1
ATOM 1956 C CA . GLY B 1 68 ? 10.094 -15.109 1.04 1 93.44 68 GLY B CA 1
ATOM 1957 C C . GLY B 1 68 ? 11.07 -16.266 1.09 1 93.44 68 GLY B C 1
ATOM 1958 O O . GLY B 1 68 ? 11.117 -17.094 0.168 1 93.44 68 GLY B O 1
ATOM 1959 N N . ALA B 1 69 ? 11.875 -16.344 2.092 1 91 69 ALA B N 1
ATOM 1960 C CA . ALA B 1 69 ? 12.812 -17.453 2.271 1 91 69 ALA B CA 1
ATOM 1961 C C . ALA B 1 69 ? 12.078 -18.781 2.363 1 91 69 ALA B C 1
ATOM 1963 O O . ALA B 1 69 ? 12.508 -19.781 1.774 1 91 69 ALA B O 1
ATOM 1964 N N . PHE B 1 70 ? 10.969 -18.812 3.004 1 89.81 70 PHE B N 1
ATOM 1965 C CA . PHE B 1 70 ? 10.188 -20.031 3.133 1 89.81 70 PHE B CA 1
ATOM 1966 C C . PHE B 1 70 ? 9.531 -20.406 1.808 1 89.81 70 PHE B C 1
ATOM 1968 O O . PHE B 1 70 ? 9.477 -21.578 1.444 1 89.81 70 PHE B O 1
ATOM 1975 N N . VAL B 1 71 ? 9.078 -19.422 1.111 1 86.38 71 VAL B N 1
ATOM 1976 C CA . VAL B 1 71 ? 8.406 -19.672 -0.16 1 86.38 71 VAL B CA 1
ATOM 1977 C C . VAL B 1 71 ? 9.391 -20.25 -1.169 1 86.38 71 VAL B C 1
ATOM 1979 O O . VAL B 1 71 ? 9.078 -21.203 -1.877 1 86.38 71 VAL B O 1
ATOM 1982 N N . ILE B 1 72 ? 10.57 -19.703 -1.194 1 82.88 72 ILE B N 1
ATOM 1983 C CA . ILE B 1 72 ? 11.555 -20.203 -2.152 1 82.88 72 ILE B CA 1
ATOM 1984 C C . ILE B 1 72 ? 11.992 -21.609 -1.765 1 82.88 72 ILE B C 1
ATOM 1986 O O . ILE B 1 72 ? 12.219 -22.453 -2.631 1 82.88 72 ILE B O 1
ATOM 1990 N N . PHE B 1 73 ? 12.195 -21.875 -0.541 1 81.25 73 PHE B N 1
ATOM 1991 C CA . PHE B 1 73 ? 12.555 -23.203 -0.083 1 81.25 73 PHE B CA 1
ATOM 1992 C C . PHE B 1 73 ? 11.492 -24.219 -0.505 1 81.25 73 PHE B C 1
ATOM 1994 O O . PHE B 1 73 ? 11.828 -25.312 -0.989 1 81.25 73 PHE B O 1
ATOM 2001 N N . ASP B 1 74 ? 10.312 -23.875 -0.307 1 78.56 74 ASP B N 1
ATOM 2002 C CA . ASP B 1 74 ? 9.203 -24.734 -0.701 1 78.56 74 ASP B CA 1
ATOM 2003 C C . ASP B 1 74 ? 9.219 -25 -2.205 1 78.56 74 ASP B C 1
ATOM 2005 O O . ASP B 1 74 ? 9.008 -26.125 -2.645 1 78.56 74 ASP B O 1
ATOM 2009 N N . ARG B 1 75 ? 9.477 -24.031 -2.982 1 76.38 75 ARG B N 1
ATOM 2010 C CA . ARG B 1 75 ? 9.484 -24.156 -4.438 1 76.38 75 ARG B CA 1
ATOM 2011 C C . ARG B 1 75 ? 10.664 -25 -4.914 1 76.38 75 ARG B C 1
ATOM 2013 O O . ARG B 1 75 ? 10.523 -25.812 -5.828 1 76.38 75 ARG B O 1
ATOM 2020 N N . LEU B 1 76 ? 11.797 -24.766 -4.277 1 73.31 76 LEU B N 1
ATOM 2021 C CA . LEU B 1 76 ? 12.984 -25.531 -4.652 1 73.31 76 LEU B CA 1
ATOM 2022 C C . LEU B 1 76 ? 12.82 -27 -4.324 1 73.31 76 LEU B C 1
ATOM 2024 O O . LEU B 1 76 ? 13.258 -27.875 -5.09 1 73.31 76 LEU B O 1
ATOM 2028 N N . VAL B 1 77 ? 12.25 -27.25 -3.256 1 71.06 77 VAL B N 1
ATOM 2029 C CA . VAL B 1 77 ? 12 -28.641 -2.871 1 71.06 77 VAL B CA 1
ATOM 2030 C C . VAL B 1 77 ? 11.008 -29.266 -3.84 1 71.06 77 VAL B C 1
ATOM 2032 O O . VAL B 1 77 ? 11.164 -30.438 -4.227 1 71.06 77 VAL B O 1
ATOM 2035 N N . SER B 1 78 ? 10.109 -28.531 -4.211 1 67.81 78 SER B N 1
ATOM 2036 C CA . SER B 1 78 ? 9.109 -29.047 -5.148 1 67.81 78 SER B CA 1
ATOM 2037 C C . SER B 1 78 ? 9.711 -29.25 -6.535 1 67.81 78 SER B C 1
ATOM 2039 O O . SER B 1 78 ? 9.281 -30.141 -7.273 1 67.81 78 SER B O 1
ATOM 2041 N N . LEU B 1 79 ? 10.727 -28.422 -6.855 1 63.53 79 LEU B N 1
ATOM 2042 C CA . LEU B 1 79 ? 11.344 -28.484 -8.18 1 63.53 79 LEU B CA 1
ATOM 2043 C C . LEU B 1 79 ? 12.477 -29.5 -8.195 1 63.53 79 LEU B C 1
ATOM 2045 O O . LEU B 1 79 ? 12.977 -29.859 -9.266 1 63.53 79 LEU B O 1
ATOM 2049 N N . GLU B 1 80 ? 13.203 -29.75 -7.074 1 61.16 80 GLU B N 1
ATOM 2050 C CA . GLU B 1 80 ? 14.289 -30.719 -7.062 1 61.16 80 GLU B CA 1
ATOM 2051 C C . GLU B 1 80 ? 13.938 -31.953 -7.887 1 61.16 80 GLU B C 1
ATOM 2053 O O . GLU B 1 80 ? 14.789 -32.5 -8.586 1 61.16 80 GLU B O 1
ATOM 2058 N N . ASN B 1 81 ? 12.812 -32.438 -7.633 1 51.38 81 ASN B N 1
ATOM 2059 C CA . ASN B 1 81 ? 12.523 -33.688 -8.352 1 51.38 81 ASN B CA 1
ATOM 2060 C C . ASN B 1 81 ? 12.203 -33.406 -9.82 1 51.38 81 ASN B C 1
ATOM 2062 O O . ASN B 1 81 ? 11.984 -34.344 -10.594 1 51.38 81 ASN B O 1
ATOM 2066 N N . MET B 1 82 ? 12.148 -32.125 -10.023 1 51.06 82 MET B N 1
ATOM 2067 C CA . MET B 1 82 ? 11.789 -31.891 -11.422 1 51.06 82 MET B CA 1
ATOM 2068 C C . MET B 1 82 ? 13.031 -31.578 -12.258 1 51.06 82 MET B C 1
ATOM 2070 O O . MET B 1 82 ? 13.867 -30.781 -11.859 1 51.06 82 MET B O 1
ATOM 2074 N N . VAL B 1 83 ? 13.82 -32.5 -12.812 1 47 83 VAL B N 1
ATOM 2075 C CA . VAL B 1 83 ? 14.953 -32.5 -13.727 1 47 83 VAL B CA 1
ATOM 2076 C C . VAL B 1 83 ? 14.906 -31.219 -14.578 1 47 83 VAL B C 1
ATOM 2078 O O . VAL B 1 83 ? 14.328 -31.219 -15.664 1 47 83 VAL B O 1
ATOM 2081 N N . PHE B 1 84 ? 14.344 -30.094 -14.195 1 52.19 84 PHE B N 1
ATOM 2082 C CA . PHE B 1 84 ? 13.836 -29.234 -15.25 1 52.19 84 PHE B CA 1
ATOM 2083 C C . PHE B 1 84 ? 14.883 -28.203 -15.672 1 52.19 84 PHE B C 1
ATOM 2085 O O . PHE B 1 84 ? 15.602 -27.672 -14.836 1 52.19 84 PHE B O 1
ATOM 2092 N N . PRO B 1 85 ? 15.234 -28.094 -16.922 1 53.19 85 PRO B N 1
ATOM 2093 C CA . PRO B 1 85 ? 16.109 -27.172 -17.641 1 53.19 85 PRO B CA 1
ATOM 2094 C C . PRO B 1 85 ? 15.938 -25.719 -17.188 1 53.19 85 PRO B C 1
ATOM 2096 O O . PRO B 1 85 ? 16.859 -24.922 -17.312 1 53.19 85 PRO B O 1
ATOM 2099 N N . TYR B 1 86 ? 14.688 -25.375 -16.578 1 59.25 86 TYR B N 1
ATOM 2100 C CA . TYR B 1 86 ? 14.445 -23.969 -16.328 1 59.25 86 TYR B CA 1
ATOM 2101 C C . TYR B 1 86 ? 14.766 -23.594 -14.891 1 59.25 86 TYR B C 1
ATOM 2103 O O . TYR B 1 86 ? 14.438 -22.5 -14.438 1 59.25 86 TYR B O 1
ATOM 2111 N N . LYS B 1 87 ? 15.344 -24.516 -14.219 1 65.75 87 LYS B N 1
ATOM 2112 C CA . LYS B 1 87 ? 15.773 -24.266 -12.844 1 65.75 87 LYS B CA 1
ATOM 2113 C C . LYS B 1 87 ? 16.75 -23.094 -12.789 1 65.75 87 LYS B C 1
ATOM 2115 O O . LYS B 1 87 ? 16.625 -22.219 -11.922 1 65.75 87 LYS B O 1
ATOM 2120 N N . ASN B 1 88 ? 17.469 -23.141 -13.773 1 68.5 88 ASN B N 1
ATOM 2121 C CA . ASN B 1 88 ? 18.469 -22.078 -13.812 1 68.5 88 ASN B CA 1
ATOM 2122 C C . ASN B 1 88 ? 17.812 -20.703 -14.008 1 68.5 88 ASN B C 1
ATOM 2124 O O . ASN B 1 88 ? 18.203 -19.734 -13.359 1 68.5 88 ASN B O 1
ATOM 2128 N N . SER B 1 89 ? 16.812 -20.75 -14.812 1 75.75 89 SER B N 1
ATOM 2129 C CA . SER B 1 89 ? 16.141 -19.469 -15.062 1 75.75 89 SER B CA 1
ATOM 2130 C C . SER B 1 89 ? 15.359 -19.016 -13.844 1 75.75 89 SER B C 1
ATOM 2132 O O . SER B 1 89 ? 15.352 -17.828 -13.516 1 75.75 89 SER B O 1
ATOM 2134 N N . TYR B 1 90 ? 14.773 -19.906 -13.18 1 79.25 90 TYR B N 1
ATOM 2135 C CA . TYR B 1 90 ? 14 -19.578 -11.992 1 79.25 90 TYR B CA 1
ATOM 2136 C C . TYR B 1 90 ? 14.898 -19 -10.898 1 79.25 90 TYR B C 1
ATOM 2138 O O . TYR B 1 90 ? 14.57 -17.969 -10.297 1 79.25 90 TYR B O 1
ATOM 2146 N N . GLU B 1 91 ? 16 -19.656 -10.734 1 79.94 91 GLU B N 1
ATOM 2147 C CA . GLU B 1 91 ? 16.953 -19.188 -9.719 1 79.94 91 GLU B CA 1
ATOM 2148 C C . GLU B 1 91 ? 17.469 -17.797 -10.047 1 79.94 91 GLU B C 1
ATOM 2150 O O . GLU B 1 91 ? 17.656 -16.969 -9.156 1 79.94 91 GLU B O 1
ATOM 2155 N N . THR B 1 92 ? 17.688 -17.547 -11.273 1 83.62 92 THR B N 1
ATOM 2156 C CA . THR B 1 92 ? 18.219 -16.25 -11.695 1 83.62 92 THR B CA 1
ATOM 2157 C C . THR B 1 92 ? 17.203 -15.141 -11.414 1 83.62 92 THR B C 1
ATOM 2159 O O . THR B 1 92 ? 17.562 -14.109 -10.852 1 83.62 92 THR B O 1
ATOM 2162 N N . PHE B 1 93 ? 15.969 -15.406 -11.711 1 86.5 93 PHE B N 1
ATOM 2163 C CA . PHE B 1 93 ? 14.953 -14.375 -11.516 1 86.5 93 PHE B CA 1
ATOM 2164 C C . PHE B 1 93 ? 14.68 -14.172 -10.031 1 86.5 93 PHE B C 1
ATOM 2166 O O . PHE B 1 93 ? 14.383 -13.055 -9.602 1 86.5 93 PHE B O 1
ATOM 2173 N N . TRP B 1 94 ? 14.742 -15.211 -9.344 1 87.94 94 TRP B N 1
ATOM 2174 C CA . TRP B 1 94 ? 14.586 -15.102 -7.898 1 87.94 94 TRP B CA 1
ATOM 2175 C C . TRP B 1 94 ? 15.688 -14.242 -7.293 1 87.94 94 TRP B C 1
ATOM 2177 O O . TRP B 1 94 ? 15.422 -13.383 -6.449 1 87.94 94 TRP B O 1
ATOM 2187 N N . LEU B 1 95 ? 16.953 -14.43 -7.758 1 89.38 95 LEU B N 1
ATOM 2188 C CA . LEU B 1 95 ? 18.078 -13.648 -7.266 1 89.38 95 LEU B CA 1
ATOM 2189 C C . LEU B 1 95 ? 17.953 -12.188 -7.68 1 89.38 95 LEU B C 1
ATOM 2191 O O . LEU B 1 95 ? 18.328 -11.289 -6.93 1 89.38 95 LEU B O 1
ATOM 2195 N N . LEU B 1 96 ? 17.453 -11.953 -8.82 1 90.69 96 LEU B N 1
ATOM 2196 C CA . LEU B 1 96 ? 17.203 -10.594 -9.281 1 90.69 96 LEU B CA 1
ATOM 2197 C C . LEU B 1 96 ? 16.188 -9.891 -8.383 1 90.69 96 LEU B C 1
ATOM 2199 O O . LEU B 1 96 ? 16.406 -8.758 -7.965 1 90.69 96 LEU B O 1
ATOM 2203 N N . LYS B 1 97 ? 15.164 -10.594 -8.094 1 94.62 97 LYS B N 1
ATOM 2204 C CA . LYS B 1 97 ? 14.164 -10.047 -7.188 1 94.62 97 LYS B CA 1
ATOM 2205 C C . LYS B 1 97 ? 14.773 -9.711 -5.828 1 94.62 97 LYS B C 1
ATOM 2207 O O . LYS B 1 97 ? 14.547 -8.625 -5.289 1 94.62 97 LYS B O 1
ATOM 2212 N N . LEU B 1 98 ? 15.562 -10.578 -5.363 1 93.94 98 LEU B N 1
ATOM 2213 C CA . LEU B 1 98 ? 16.203 -10.375 -4.066 1 93.94 98 LEU B CA 1
ATOM 2214 C C . LEU B 1 98 ? 17.141 -9.18 -4.098 1 93.94 98 LEU B C 1
ATOM 2216 O O . LEU B 1 98 ? 17.219 -8.422 -3.127 1 93.94 98 LEU B O 1
ATOM 2220 N N . SER B 1 99 ? 17.812 -9.023 -5.164 1 94.62 99 SER B N 1
ATOM 2221 C CA . SER B 1 99 ? 18.734 -7.895 -5.289 1 94.62 99 SER B CA 1
ATOM 2222 C C . SER B 1 99 ? 17.969 -6.57 -5.23 1 94.62 99 SER B C 1
ATOM 2224 O O . SER B 1 99 ? 18.438 -5.609 -4.617 1 94.62 99 SER B O 1
ATOM 2226 N N . PHE B 1 100 ? 16.844 -6.52 -5.855 1 96.25 100 PHE B N 1
ATOM 2227 C CA . PHE B 1 100 ? 16.031 -5.305 -5.824 1 96.25 100 PHE B CA 1
ATOM 2228 C C . PHE B 1 100 ? 15.516 -5.039 -4.418 1 96.25 100 PHE B C 1
ATOM 2230 O O . PHE B 1 100 ? 15.469 -3.889 -3.975 1 96.25 100 PHE B O 1
ATOM 2237 N N . VAL B 1 101 ? 15.109 -6.078 -3.711 1 96.75 101 VAL B N 1
ATOM 2238 C CA . VAL B 1 101 ? 14.688 -5.941 -2.32 1 96.75 101 VAL B CA 1
ATOM 2239 C C . VAL B 1 101 ? 15.836 -5.387 -1.483 1 96.75 101 VAL B C 1
ATOM 2241 O O . VAL B 1 101 ? 15.633 -4.508 -0.641 1 96.75 101 VAL B O 1
ATOM 2244 N N . GLY B 1 102 ? 17.047 -5.887 -1.698 1 96.44 102 GLY B N 1
ATOM 2245 C CA . GLY B 1 102 ? 18.219 -5.332 -1.044 1 96.44 102 GLY B CA 1
ATOM 2246 C C . GLY B 1 102 ? 18.422 -3.857 -1.341 1 96.44 102 GLY B C 1
ATOM 2247 O O . GLY B 1 102 ? 18.797 -3.084 -0.451 1 96.44 102 GLY B O 1
ATOM 2248 N N . GLY B 1 103 ? 18.203 -3.486 -2.582 1 97.31 103 GLY B N 1
ATOM 2249 C CA . GLY B 1 103 ? 18.281 -2.086 -2.963 1 97.31 103 GLY B CA 1
ATOM 2250 C C . GLY B 1 103 ? 17.281 -1.216 -2.236 1 97.31 103 GLY B C 1
ATOM 2251 O O . GLY B 1 103 ? 17.594 -0.103 -1.814 1 97.31 103 GLY B O 1
ATOM 2252 N N . ILE B 1 104 ? 16.094 -1.734 -2.09 1 97.44 104 ILE B N 1
ATOM 2253 C CA . ILE B 1 104 ? 15.047 -1.016 -1.369 1 97.44 104 ILE B CA 1
ATOM 2254 C C . ILE B 1 104 ? 15.477 -0.794 0.079 1 97.44 104 ILE B C 1
ATOM 2256 O O . ILE B 1 104 ? 15.328 0.306 0.616 1 97.44 104 ILE B O 1
ATOM 2260 N N . ALA B 1 105 ? 15.969 -1.833 0.681 1 96.56 105 ALA B N 1
ATOM 2261 C CA . ALA B 1 105 ? 16.438 -1.74 2.062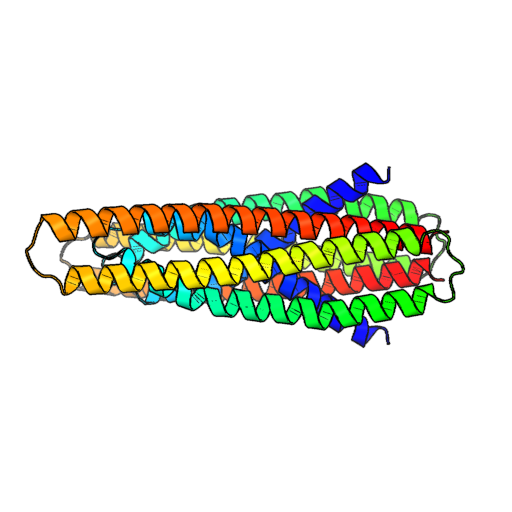 1 96.56 105 ALA B CA 1
ATOM 2262 C C . ALA B 1 105 ? 17.547 -0.704 2.197 1 96.56 105 ALA B C 1
ATOM 2264 O O . ALA B 1 105 ? 17.531 0.13 3.105 1 96.56 105 ALA B O 1
ATOM 2265 N N . LEU B 1 106 ? 18.5 -0.758 1.288 1 96.81 106 LEU B N 1
ATOM 2266 C CA . LEU B 1 106 ? 19.625 0.17 1.318 1 96.81 106 LEU B CA 1
ATOM 2267 C C . LEU B 1 106 ? 19.141 1.607 1.143 1 96.81 106 LEU B C 1
ATOM 2269 O O . LEU B 1 106 ? 19.562 2.502 1.879 1 96.81 106 LEU B O 1
ATOM 2273 N N . LEU B 1 107 ? 18.266 1.787 0.233 1 95.81 107 LEU B N 1
ATOM 2274 C CA . LEU B 1 107 ? 17.719 3.123 0.022 1 95.81 107 LEU B CA 1
ATOM 2275 C C . LEU B 1 107 ? 16.922 3.584 1.239 1 95.81 107 LEU B C 1
ATOM 2277 O O . LEU B 1 107 ? 16.953 4.766 1.594 1 95.81 107 LEU B O 1
ATOM 2281 N N . GLY B 1 108 ? 16.219 2.631 1.805 1 93.69 108 GLY B N 1
ATOM 2282 C CA . GLY B 1 108 ? 15.516 2.967 3.035 1 93.69 108 GLY B CA 1
ATOM 2283 C C . GLY B 1 108 ? 16.438 3.461 4.129 1 93.69 108 GLY B C 1
ATOM 2284 O O . GLY B 1 108 ? 16.125 4.43 4.824 1 93.69 108 GLY B O 1
ATOM 2285 N N . ILE B 1 109 ? 17.531 2.9 4.254 1 94.44 109 ILE B N 1
ATOM 2286 C CA . ILE B 1 109 ? 18.516 3.283 5.258 1 94.44 109 ILE B CA 1
ATOM 2287 C C . ILE B 1 109 ? 19.078 4.672 4.941 1 94.44 109 ILE B C 1
ATOM 2289 O O . ILE B 1 109 ? 19.188 5.523 5.828 1 94.44 109 ILE B O 1
ATOM 2293 N N . VAL B 1 110 ? 19.375 4.895 3.693 1 94.75 110 VAL B N 1
ATOM 2294 C CA . VAL B 1 110 ? 19.922 6.176 3.258 1 94.75 110 VAL B CA 1
ATOM 2295 C C . VAL B 1 110 ? 18.891 7.281 3.49 1 94.75 110 VAL B C 1
ATOM 2297 O O . VAL B 1 110 ? 19.234 8.352 4.012 1 94.75 110 VAL B O 1
ATOM 2300 N N . ILE B 1 111 ? 17.672 7.02 3.156 1 92.88 111 ILE B N 1
ATOM 2301 C CA . ILE B 1 111 ? 16.609 7.984 3.342 1 92.88 111 ILE B CA 1
ATOM 2302 C C . ILE B 1 111 ? 16.453 8.312 4.824 1 92.88 111 ILE B C 1
ATOM 2304 O O . ILE B 1 111 ? 16.328 9.477 5.203 1 92.88 111 ILE B O 1
ATOM 2308 N N . ALA B 1 112 ? 16.484 7.32 5.648 1 89.19 112 ALA B N 1
ATOM 2309 C CA . ALA B 1 112 ? 16.359 7.52 7.09 1 89.19 112 ALA B CA 1
ATOM 2310 C C . ALA B 1 112 ? 17.516 8.359 7.625 1 89.19 112 ALA B C 1
ATOM 2312 O O . ALA B 1 112 ? 17.312 9.25 8.461 1 89.19 112 ALA B O 1
ATOM 2313 N N . LYS B 1 113 ? 18.656 8.148 7.156 1 91.62 113 LYS B N 1
ATOM 2314 C CA .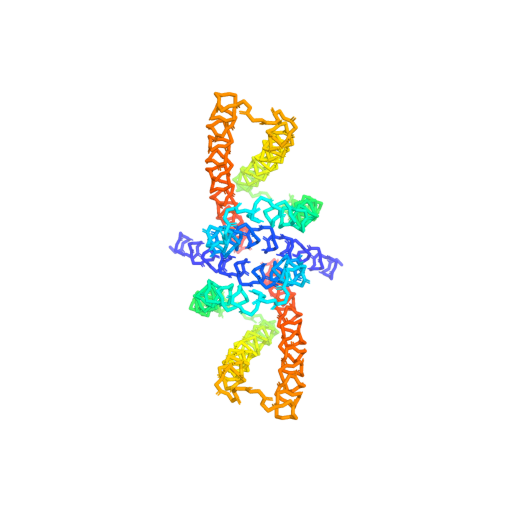 LYS B 1 113 ? 19.844 8.883 7.602 1 91.62 113 LYS B CA 1
ATOM 2315 C C . LYS B 1 113 ? 19.766 10.344 7.188 1 91.62 113 LYS B C 1
ATOM 2317 O O . LYS B 1 113 ? 20.031 11.242 7.992 1 91.62 113 LYS B O 1
ATOM 2322 N N . ILE B 1 114 ? 19.391 10.539 5.953 1 91.44 114 ILE B N 1
ATOM 2323 C CA . ILE B 1 114 ? 19.312 11.898 5.445 1 91.44 114 ILE B CA 1
ATOM 2324 C C . ILE B 1 114 ? 18.172 12.648 6.152 1 91.44 114 ILE B C 1
ATOM 2326 O O . ILE B 1 114 ? 18.312 13.828 6.469 1 91.44 114 ILE B O 1
ATOM 2330 N N . SER B 1 115 ? 17.094 11.969 6.363 1 87.25 115 SER B N 1
ATOM 2331 C CA . SER B 1 115 ? 15.984 12.578 7.102 1 87.25 115 SER B CA 1
ATOM 2332 C C . SER B 1 115 ? 16.422 12.977 8.508 1 87.25 115 SER B C 1
ATOM 2334 O O . SER B 1 115 ? 15.969 14 9.039 1 87.25 115 SER B O 1
ATOM 2336 N N . GLY B 1 116 ? 17.219 12.211 9.125 1 85.56 116 GLY B N 1
ATOM 2337 C CA . GLY B 1 116 ? 17.797 12.57 10.406 1 85.56 116 GLY B CA 1
ATOM 2338 C C . GLY B 1 116 ? 18.672 13.812 10.352 1 85.56 116 GLY B C 1
ATOM 2339 O O . GLY B 1 116 ? 18.625 14.648 11.258 1 85.56 116 GLY B O 1
ATOM 2340 N N . GLU B 1 117 ? 19.344 13.922 9.266 1 88.62 117 GLU B N 1
ATOM 2341 C CA . GLU B 1 117 ? 20.172 15.094 9.055 1 88.62 117 GLU B CA 1
ATOM 2342 C C . GLU B 1 117 ? 19.328 16.359 8.898 1 88.62 117 GLU B C 1
ATOM 2344 O O . GLU B 1 117 ? 19.719 17.422 9.383 1 88.62 117 GLU B O 1
ATOM 2349 N N . ILE B 1 118 ? 18.312 16.266 8.227 1 87.31 118 ILE B N 1
ATOM 2350 C CA . ILE B 1 118 ? 17.391 17.391 8.07 1 87.31 118 ILE B CA 1
ATOM 2351 C C . ILE B 1 118 ? 16.906 17.859 9.438 1 87.31 118 ILE B C 1
ATOM 2353 O O . ILE B 1 118 ? 16.859 19.062 9.719 1 87.31 118 ILE B O 1
ATOM 2357 N N . ARG B 1 119 ? 16.641 16.969 10.258 1 84.44 119 ARG B N 1
ATOM 2358 C CA . ARG B 1 119 ? 16.156 17.281 11.594 1 84.44 119 ARG B CA 1
ATOM 2359 C C . ARG B 1 119 ? 17.234 17.969 12.422 1 84.44 119 ARG B C 1
ATOM 2361 O O . ARG B 1 119 ? 16.953 18.891 13.18 1 84.44 119 ARG B O 1
ATOM 2368 N N . GLN B 1 120 ? 18.359 17.562 12.266 1 85.5 120 GLN B N 1
ATOM 2369 C CA . GLN B 1 120 ? 19.484 18.172 12.992 1 85.5 120 GLN B CA 1
ATOM 2370 C C . GLN B 1 120 ? 19.734 19.594 12.523 1 85.5 120 GLN B C 1
ATOM 2372 O O . GLN B 1 120 ? 19.969 20.484 13.336 1 85.5 120 GLN B O 1
ATOM 2377 N N . THR B 1 121 ? 19.641 19.734 11.266 1 85.06 121 THR B N 1
ATOM 2378 C CA . THR B 1 121 ? 19.844 21.062 10.688 1 85.06 121 THR B CA 1
ATOM 2379 C C . THR B 1 121 ? 18.75 22.031 11.141 1 85.06 121 THR B C 1
ATOM 2381 O O . THR B 1 121 ? 19.031 23.203 11.406 1 85.06 121 THR B O 1
ATOM 2384 N N . THR B 1 122 ? 17.594 21.594 11.227 1 81.94 122 THR B N 1
ATOM 2385 C CA . THR B 1 122 ? 16.484 22.406 11.695 1 81.94 122 THR B CA 1
ATOM 2386 C C . THR B 1 122 ? 16.672 22.797 13.156 1 81.94 122 THR B C 1
ATOM 2388 O O . THR B 1 122 ? 16.422 23.938 13.539 1 81.94 122 THR B O 1
ATOM 2391 N N . ARG B 1 123 ? 17.172 21.969 13.961 1 83.06 123 ARG B N 1
ATOM 2392 C CA . ARG B 1 123 ? 17.453 22.25 15.367 1 83.06 123 ARG B CA 1
ATOM 2393 C C . ARG B 1 123 ? 18.562 23.281 15.508 1 83.06 123 ARG B C 1
ATOM 2395 O O . ARG B 1 123 ? 18.5 24.172 16.375 1 83.06 123 ARG B O 1
ATOM 2402 N N . GLU B 1 124 ? 19.484 23.109 14.68 1 83.25 124 GLU B N 1
ATOM 2403 C CA . GLU B 1 124 ? 20.594 24.047 14.703 1 83.25 124 GLU B CA 1
ATOM 2404 C C . GLU B 1 124 ? 20.141 25.453 14.297 1 83.25 124 GLU B C 1
ATOM 2406 O O . GLU B 1 124 ? 20.609 26.438 14.852 1 83.25 124 GLU B O 1
ATOM 2411 N N . GLN B 1 125 ? 19.328 25.547 13.336 1 82.44 125 GLN B N 1
ATOM 2412 C CA . GLN B 1 125 ? 18.781 26.828 12.875 1 82.44 125 GLN B CA 1
ATOM 2413 C C . GLN B 1 125 ? 17.984 27.5 13.977 1 82.44 125 GLN B C 1
ATOM 2415 O O . GLN B 1 125 ? 18.031 28.734 14.117 1 82.44 125 GLN B O 1
ATOM 2420 N N . LEU B 1 126 ? 17.281 26.656 14.664 1 79.12 126 LEU B N 1
ATOM 2421 C CA . LEU B 1 126 ? 16.469 27.203 15.742 1 79.12 126 LEU B CA 1
ATOM 2422 C C . LEU B 1 126 ? 17.344 27.688 16.891 1 79.12 126 LEU B C 1
ATOM 2424 O O . LEU B 1 126 ? 16.984 28.641 17.578 1 79.12 126 LEU B O 1
ATOM 2428 N N . SER B 1 127 ? 18.484 27.109 16.984 1 80.81 127 SER B N 1
ATOM 2429 C CA . SER B 1 127 ? 19.375 27.469 18.078 1 80.81 127 SER B CA 1
ATOM 2430 C C . SER B 1 127 ? 20.219 28.703 17.734 1 80.81 127 SER B C 1
ATOM 2432 O O . SER B 1 127 ? 20.625 29.453 18.625 1 80.81 127 SER B O 1
ATOM 2434 N N . GLN B 1 128 ? 20.641 28.75 16.469 1 76.19 128 GLN B N 1
ATOM 2435 C CA . GLN B 1 128 ? 21.609 29.766 16.094 1 76.19 128 GLN B CA 1
ATOM 2436 C C . GLN B 1 128 ? 20.922 31.125 15.883 1 76.19 128 GLN B C 1
ATOM 2438 O O . GLN B 1 128 ? 21.594 32.156 15.805 1 76.19 128 GLN B O 1
ATOM 2443 N N . GLY B 1 129 ? 19.875 31.297 16.688 1 62.84 129 GLY B N 1
ATOM 2444 C CA . GLY B 1 129 ? 19.25 32.625 16.781 1 62.84 129 GLY B CA 1
ATOM 2445 C C . GLY B 1 129 ? 19.203 33.344 15.453 1 62.84 129 GLY B C 1
ATOM 2446 O O . GLY B 1 129 ? 19.094 32.719 14.398 1 62.84 129 GLY B O 1
ATOM 2447 N N . GLN B 1 130 ? 19.391 34.812 15.406 1 64.56 130 GLN B N 1
ATOM 2448 C CA . GLN B 1 130 ? 19.125 35.938 14.508 1 64.56 130 GLN B CA 1
ATOM 2449 C C . GLN B 1 130 ? 20.234 36.094 13.477 1 64.56 130 GLN B C 1
ATOM 2451 O O . GLN B 1 130 ? 20.234 37.031 12.688 1 64.56 130 GLN B O 1
ATOM 2456 N N . ASP B 1 131 ? 21.25 35.25 13.516 1 72.31 131 ASP B N 1
ATOM 2457 C CA . ASP B 1 131 ? 22.234 35.5 12.469 1 72.31 131 ASP B CA 1
ATOM 2458 C C . ASP B 1 131 ? 21.703 35.094 11.094 1 72.31 131 ASP B C 1
ATOM 2460 O O . ASP B 1 131 ? 21.5 33.938 10.828 1 72.31 131 ASP B O 1
ATOM 2464 N N . SER B 1 132 ? 21.359 36 10.242 1 78.31 132 SER B N 1
ATOM 2465 C CA . SER B 1 132 ? 20.656 35.875 8.977 1 78.31 132 SER B CA 1
ATOM 2466 C C . SER B 1 132 ? 21.453 35.062 7.973 1 78.31 132 SER B C 1
ATOM 2468 O O . SER B 1 132 ? 20.875 34.25 7.238 1 78.31 132 SER B O 1
ATOM 2470 N N . GLU B 1 133 ? 22.781 35.219 8 1 83.31 133 GLU B N 1
ATOM 2471 C CA . GLU B 1 133 ? 23.594 34.5 6.996 1 83.31 133 GLU B CA 1
ATOM 2472 C C . GLU B 1 133 ? 23.625 33 7.25 1 83.31 133 GLU B C 1
ATOM 2474 O O . GLU B 1 133 ? 23.469 32.219 6.32 1 83.31 133 GLU B O 1
ATOM 2479 N N . THR B 1 134 ? 23.891 32.625 8.469 1 83.19 134 THR B N 1
ATOM 2480 C CA . THR B 1 134 ? 23.922 31.203 8.836 1 83.19 134 THR B CA 1
ATOM 2481 C C . THR B 1 134 ? 22.547 30.562 8.641 1 83.19 134 THR B C 1
ATOM 2483 O O . THR B 1 134 ? 22.453 29.422 8.188 1 83.19 134 THR B O 1
ATOM 2486 N N . ALA B 1 135 ? 21.562 31.328 8.883 1 82 135 ALA B N 1
ATOM 2487 C CA . ALA B 1 135 ? 20.203 30.844 8.711 1 82 135 ALA B CA 1
ATOM 2488 C C . ALA B 1 135 ? 19.891 30.547 7.246 1 82 135 ALA B C 1
ATOM 2490 O O . ALA B 1 135 ? 19.25 29.547 6.93 1 82 135 ALA B O 1
ATOM 2491 N N . LEU B 1 136 ? 20.391 31.422 6.395 1 84.25 136 LEU B N 1
ATOM 2492 C CA . LEU B 1 136 ? 20.172 31.234 4.961 1 84.25 136 LEU B CA 1
ATOM 2493 C C . LEU B 1 136 ? 20.938 30.016 4.453 1 84.25 136 LEU B C 1
ATOM 2495 O O . LEU B 1 136 ? 20.422 29.281 3.609 1 84.25 136 LEU B O 1
ATOM 2499 N N . ARG B 1 137 ? 22.125 29.844 4.973 1 87.06 137 ARG B N 1
ATOM 2500 C CA . ARG B 1 137 ? 22.922 28.672 4.582 1 87.06 137 ARG B CA 1
ATOM 2501 C C . ARG B 1 137 ? 22.266 27.375 5.039 1 87.06 137 ARG B C 1
ATOM 2503 O O . ARG B 1 137 ? 22.203 26.406 4.281 1 87.06 137 ARG B O 1
ATOM 2510 N N . LEU B 1 138 ? 21.828 27.344 6.137 1 86.88 138 LEU B N 1
ATOM 2511 C CA . LEU B 1 138 ? 21.172 26.156 6.684 1 86.88 138 LEU B CA 1
ATOM 2512 C C . LEU B 1 138 ? 19.875 25.859 5.953 1 86.88 138 LEU B C 1
ATOM 2514 O O . LEU B 1 138 ? 19.516 24.703 5.742 1 86.88 138 LEU B O 1
ATOM 2518 N N . GLU B 1 139 ? 19.219 26.891 5.605 1 84.06 139 GLU B N 1
ATOM 2519 C CA . GLU B 1 139 ? 18 26.719 4.832 1 84.06 139 GLU B CA 1
ATOM 2520 C C . GLU B 1 139 ? 18.281 26.109 3.463 1 84.06 139 GLU B C 1
ATOM 2522 O O . GLU B 1 139 ? 17.516 25.281 2.977 1 84.06 139 GLU B O 1
ATOM 2527 N N . GLY B 1 140 ? 19.297 26.594 2.877 1 86.88 140 GLY B N 1
ATOM 2528 C CA . GLY B 1 140 ? 19.734 26.016 1.616 1 86.88 140 GLY B CA 1
ATOM 2529 C C . GLY B 1 140 ? 20.094 24.547 1.731 1 86.88 140 GLY B C 1
ATOM 2530 O O . GLY B 1 140 ? 19.688 23.734 0.89 1 86.88 140 GLY B O 1
ATOM 2531 N N . LYS B 1 141 ? 20.875 24.25 2.695 1 89.25 141 LYS B N 1
ATOM 2532 C CA . LYS B 1 141 ? 21.234 22.844 2.953 1 89.25 141 LYS B CA 1
ATOM 2533 C C . LYS B 1 141 ? 19.984 22 3.18 1 89.25 141 LYS B C 1
ATOM 2535 O O . LYS B 1 141 ? 19.859 20.906 2.617 1 89.25 141 LYS B O 1
ATOM 2540 N N . LYS B 1 142 ? 19.094 22.438 3.893 1 88 142 LYS B N 1
ATOM 2541 C CA . LYS B 1 142 ? 17.844 21.734 4.188 1 88 142 LYS B CA 1
ATOM 2542 C C . LYS B 1 142 ? 17.047 21.484 2.916 1 88 142 LYS B C 1
ATOM 2544 O O . LYS B 1 142 ? 16.516 20.391 2.723 1 88 142 LYS B O 1
ATOM 2549 N N . SER B 1 143 ? 17 22.5 2.113 1 87.56 143 SER B N 1
ATOM 2550 C CA . SER B 1 143 ? 16.266 22.375 0.862 1 87.56 143 SER B CA 1
ATOM 2551 C C . SER B 1 143 ? 16.875 21.312 -0.046 1 87.56 143 SER B C 1
ATOM 2553 O O . SER B 1 143 ? 16.156 20.531 -0.666 1 87.56 143 SER B O 1
ATOM 2555 N N . ARG B 1 144 ? 18.156 21.266 -0.079 1 90.88 144 ARG B N 1
ATOM 2556 C CA . ARG B 1 144 ? 18.859 20.25 -0.874 1 90.88 144 ARG B CA 1
ATOM 2557 C C . ARG B 1 144 ? 18.594 18.859 -0.333 1 90.88 144 ARG B C 1
ATOM 2559 O O . ARG B 1 144 ? 18.359 17.922 -1.101 1 90.88 144 ARG B O 1
ATOM 2566 N N . LEU B 1 145 ? 18.672 18.703 0.884 1 90.94 145 LEU B N 1
ATOM 2567 C CA . LEU B 1 145 ? 18.453 17.422 1.526 1 90.94 145 LEU B CA 1
ATOM 2568 C C . LEU B 1 145 ? 17.016 16.938 1.293 1 90.94 145 LEU B C 1
ATOM 2570 O O . LEU B 1 145 ? 16.797 15.758 1.013 1 90.94 145 LEU B O 1
ATOM 2574 N N . ARG B 1 146 ? 16.125 17.844 1.33 1 87.38 146 ARG B N 1
ATOM 2575 C CA . ARG B 1 146 ? 14.727 17.5 1.101 1 87.38 146 ARG B CA 1
ATOM 2576 C C . ARG B 1 146 ? 14.508 17.031 -0.333 1 87.38 146 ARG B C 1
ATOM 2578 O O . ARG B 1 146 ? 13.727 16.109 -0.576 1 87.38 146 ARG B O 1
ATOM 2585 N N . HIS B 1 147 ? 15.172 17.656 -1.19 1 89.5 147 HIS B N 1
ATOM 2586 C CA . HIS B 1 147 ? 15.094 17.25 -2.59 1 89.5 147 HIS B CA 1
ATOM 2587 C C . HIS B 1 147 ? 15.672 15.852 -2.795 1 89.5 147 HIS B C 1
ATOM 2589 O O . HIS B 1 147 ? 15.102 15.039 -3.521 1 89.5 147 HIS B O 1
ATOM 2595 N N . THR B 1 148 ? 16.797 15.656 -2.16 1 92.44 148 THR B N 1
ATOM 2596 C CA . THR B 1 148 ? 17.438 14.352 -2.256 1 92.44 148 THR B CA 1
ATOM 2597 C C . THR B 1 148 ? 16.531 13.258 -1.69 1 92.44 148 THR B C 1
ATOM 2599 O O . THR B 1 148 ? 16.391 12.188 -2.287 1 92.44 148 THR B O 1
ATOM 2602 N N . VAL B 1 149 ? 15.922 13.531 -0.616 1 90.88 149 VAL B N 1
ATOM 2603 C CA . VAL B 1 149 ? 15.008 12.57 -0 1 90.88 149 VAL B CA 1
ATOM 2604 C C . VAL B 1 149 ? 13.852 12.273 -0.952 1 90.88 149 VAL B C 1
ATOM 2606 O O . VAL B 1 149 ? 13.445 11.125 -1.101 1 90.88 149 VAL B O 1
ATOM 2609 N N . GLY B 1 150 ? 13.367 13.281 -1.61 1 90.12 150 GLY B N 1
ATOM 2610 C CA . GLY B 1 150 ? 12.305 13.102 -2.586 1 90.12 150 GLY B CA 1
ATOM 2611 C C . GLY B 1 150 ? 12.695 12.195 -3.738 1 90.12 150 GLY B C 1
ATOM 2612 O O . GLY B 1 150 ? 11.93 11.312 -4.129 1 90.12 150 GLY B O 1
ATOM 2613 N N . LEU B 1 151 ? 13.867 12.406 -4.203 1 93.19 151 LEU B N 1
ATOM 2614 C CA . LEU B 1 151 ? 14.375 11.602 -5.312 1 93.19 151 LEU B CA 1
ATOM 2615 C C . LEU B 1 151 ? 14.562 10.148 -4.891 1 93.19 151 LEU B C 1
ATOM 2617 O O . LEU B 1 151 ? 14.203 9.234 -5.629 1 93.19 151 LEU B O 1
ATOM 2621 N N . LEU B 1 152 ? 15.141 10.023 -3.764 1 94.25 152 LEU B N 1
ATOM 2622 C CA . LEU B 1 152 ? 15.398 8.68 -3.256 1 94.25 152 LEU B CA 1
ATOM 2623 C C . LEU B 1 152 ? 14.094 7.934 -2.998 1 94.25 152 LEU B C 1
ATOM 2625 O O . LEU B 1 152 ? 14.008 6.723 -3.229 1 94.25 152 LEU B O 1
ATOM 2629 N N . ARG B 1 153 ? 13.188 8.594 -2.547 1 93 153 ARG B N 1
ATOM 2630 C CA . ARG B 1 153 ? 11.875 8 -2.32 1 93 153 ARG B CA 1
ATOM 2631 C C . ARG B 1 153 ? 11.25 7.539 -3.633 1 93 153 ARG B C 1
ATOM 2633 O O . ARG B 1 153 ? 10.703 6.438 -3.711 1 93 153 ARG B O 1
ATOM 2640 N N . ASN B 1 154 ? 11.328 8.367 -4.652 1 94.44 154 ASN B N 1
ATOM 2641 C CA . ASN B 1 154 ? 10.82 7.992 -5.969 1 94.44 154 ASN B CA 1
ATOM 2642 C C . ASN B 1 154 ? 11.523 6.75 -6.508 1 94.44 154 ASN B C 1
ATOM 2644 O O . ASN B 1 154 ? 10.883 5.863 -7.074 1 94.44 154 ASN B O 1
ATOM 2648 N N . LEU B 1 155 ? 12.758 6.758 -6.262 1 96 155 LEU B N 1
ATOM 2649 C CA . LEU B 1 155 ? 13.539 5.609 -6.707 1 96 155 LEU B CA 1
ATOM 2650 C C . LEU B 1 155 ? 13.102 4.34 -5.98 1 96 155 LEU B C 1
ATOM 2652 O O . LEU B 1 155 ? 13.023 3.27 -6.586 1 96 155 LEU B O 1
ATOM 2656 N N . ASN B 1 156 ? 12.883 4.484 -4.762 1 96.75 156 ASN B N 1
ATOM 2657 C CA . ASN B 1 156 ? 12.438 3.342 -3.971 1 96.75 156 ASN B CA 1
ATOM 2658 C C . ASN B 1 156 ? 11.102 2.803 -4.465 1 96.75 156 ASN B C 1
ATOM 2660 O O . ASN B 1 156 ? 10.883 1.59 -4.492 1 96.75 156 ASN B O 1
ATOM 2664 N N . VAL B 1 157 ? 10.234 3.635 -4.883 1 96.12 157 VAL B N 1
ATOM 2665 C CA . VAL B 1 157 ? 8.945 3.227 -5.438 1 96.12 157 VAL B CA 1
ATOM 2666 C C . VAL B 1 157 ? 9.164 2.469 -6.746 1 96.12 157 VAL B C 1
ATOM 2668 O O . VAL B 1 157 ? 8.555 1.421 -6.973 1 96.12 157 VAL B O 1
ATOM 2671 N N . ILE B 1 158 ? 10.008 3.012 -7.527 1 96.56 158 ILE B N 1
ATOM 2672 C CA . ILE B 1 158 ? 10.312 2.381 -8.805 1 96.56 158 ILE B CA 1
ATOM 2673 C C . ILE B 1 158 ? 10.867 0.977 -8.57 1 96.56 158 ILE B C 1
ATOM 2675 O O . ILE B 1 158 ? 10.445 0.019 -9.219 1 96.56 158 ILE B O 1
ATOM 2679 N N . LEU B 1 159 ? 11.742 0.875 -7.641 1 97.25 159 LEU B N 1
ATOM 2680 C CA . LEU B 1 159 ? 12.305 -0.428 -7.309 1 97.25 159 LEU B CA 1
ATOM 2681 C C . LEU B 1 159 ? 11.219 -1.388 -6.84 1 97.25 159 LEU B C 1
ATOM 2683 O O . LEU B 1 159 ? 11.211 -2.559 -7.223 1 97.25 159 LEU B O 1
ATOM 2687 N N . GLY B 1 160 ? 10.352 -0.915 -6.02 1 97.25 160 GLY B N 1
ATOM 2688 C CA . GLY B 1 160 ? 9.25 -1.741 -5.551 1 97.25 160 GLY B CA 1
ATOM 2689 C C . GLY B 1 160 ? 8.375 -2.26 -6.676 1 97.25 160 GLY B C 1
ATOM 2690 O O . GLY B 1 160 ? 7.973 -3.426 -6.672 1 97.25 160 GLY B O 1
ATOM 2691 N N . ILE B 1 161 ? 8.078 -1.396 -7.609 1 96.5 161 ILE B N 1
ATOM 2692 C CA . ILE B 1 161 ? 7.258 -1.761 -8.758 1 96.5 161 ILE B CA 1
ATOM 2693 C C . ILE B 1 161 ? 7.98 -2.814 -9.594 1 96.5 161 ILE B C 1
ATOM 2695 O O . ILE B 1 161 ? 7.355 -3.752 -10.094 1 96.5 161 ILE B O 1
ATOM 2699 N N . PHE B 1 162 ? 9.25 -2.707 -9.672 1 96.19 162 PHE B N 1
ATOM 2700 C CA . PHE B 1 162 ? 10.031 -3.678 -10.43 1 96.19 162 PHE B CA 1
ATOM 2701 C C . PHE B 1 162 ? 10.078 -5.02 -9.711 1 96.19 162 PHE B C 1
ATOM 2703 O O . PHE B 1 162 ? 10.102 -6.074 -10.352 1 96.19 162 PHE B O 1
ATOM 2710 N N . VAL B 1 163 ? 10.164 -4.969 -8.398 1 97.31 163 VAL B N 1
ATOM 2711 C CA . VAL B 1 163 ? 10.109 -6.211 -7.641 1 97.31 163 VAL B CA 1
ATOM 2712 C C . VAL B 1 163 ? 8.828 -6.965 -7.973 1 97.31 163 VAL B C 1
ATOM 2714 O O . VAL B 1 163 ? 8.844 -8.188 -8.141 1 97.31 163 VAL B O 1
ATOM 2717 N N . LEU B 1 164 ? 7.754 -6.281 -8.117 1 97.19 164 LEU B N 1
ATOM 2718 C CA . LEU B 1 164 ? 6.477 -6.906 -8.438 1 97.19 164 LEU B CA 1
ATOM 2719 C C . LEU B 1 164 ? 6.5 -7.488 -9.852 1 97.19 164 LEU B C 1
ATOM 2721 O O . LEU B 1 164 ? 5.852 -8.5 -10.117 1 97.19 164 LEU B O 1
ATOM 2725 N N . LEU B 1 165 ? 7.273 -6.848 -10.719 1 95.69 165 LEU B N 1
ATOM 2726 C CA . LEU B 1 165 ? 7.434 -7.391 -12.062 1 95.69 165 LEU B CA 1
ATOM 2727 C C . LEU B 1 165 ? 8.117 -8.758 -12.016 1 95.69 165 LEU B C 1
ATOM 2729 O O . LEU B 1 165 ? 7.672 -9.703 -12.664 1 95.69 165 LEU B O 1
ATOM 2733 N N . TRP B 1 166 ? 9.164 -8.844 -11.258 1 93.81 166 TRP B N 1
ATOM 2734 C CA . TRP B 1 16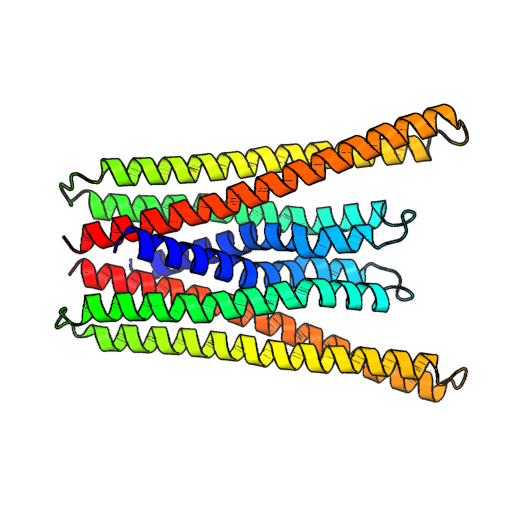6 ? 9.891 -10.102 -11.141 1 93.81 166 TRP B CA 1
ATOM 2735 C C . TRP B 1 166 ? 9.031 -11.164 -10.453 1 93.81 166 TRP B C 1
ATOM 2737 O O . TRP B 1 166 ? 9.133 -12.352 -10.758 1 93.81 166 TRP B O 1
ATOM 2747 N N . ALA B 1 167 ? 8.242 -10.719 -9.531 1 93.81 167 ALA B N 1
ATOM 2748 C CA . ALA B 1 167 ? 7.316 -11.656 -8.898 1 93.81 167 ALA B CA 1
ATOM 2749 C C . ALA B 1 167 ? 6.352 -12.25 -9.922 1 93.81 167 ALA B C 1
ATOM 2751 O O . ALA B 1 167 ? 6.059 -13.445 -9.883 1 93.81 167 ALA B O 1
ATOM 2752 N N . ALA B 1 168 ? 5.848 -11.414 -10.812 1 93.5 168 ALA B N 1
ATOM 2753 C CA . ALA B 1 168 ? 4.941 -11.891 -11.859 1 93.5 168 ALA B CA 1
ATOM 2754 C C . ALA B 1 168 ? 5.648 -12.852 -12.805 1 93.5 168 ALA B C 1
ATOM 2756 O O . ALA B 1 168 ? 5.07 -13.867 -13.211 1 93.5 168 ALA B O 1
ATOM 2757 N N . VAL B 1 169 ? 6.867 -12.539 -13.156 1 90.94 169 VAL B N 1
ATOM 2758 C CA . VAL B 1 169 ? 7.656 -13.406 -14.031 1 90.94 169 VAL B CA 1
ATOM 2759 C C . VAL B 1 169 ? 7.871 -14.758 -13.359 1 90.94 169 VAL B C 1
ATOM 2761 O O . VAL B 1 169 ? 7.68 -15.805 -13.984 1 90.94 169 VAL B O 1
ATOM 2764 N N . LEU B 1 170 ? 8.273 -14.742 -12.133 1 87.38 170 LEU B N 1
ATOM 2765 C CA . LEU B 1 170 ? 8.531 -15.961 -11.383 1 87.38 170 LEU B CA 1
ATOM 2766 C C . LEU B 1 170 ? 7.277 -16.828 -11.305 1 87.38 170 LEU B C 1
ATOM 2768 O O . LEU B 1 170 ? 7.352 -18.047 -11.438 1 87.38 170 LEU B O 1
ATOM 2772 N N . GLN B 1 171 ? 6.203 -16.188 -11.086 1 84.62 171 GLN B N 1
ATOM 2773 C CA . GLN B 1 171 ? 4.941 -16.922 -11 1 84.62 171 GLN B CA 1
ATOM 2774 C C . GLN B 1 171 ? 4.598 -17.562 -12.336 1 84.62 171 GLN B C 1
ATOM 2776 O O . GLN B 1 171 ? 4.109 -18.703 -12.375 1 84.62 171 GLN B O 1
ATOM 2781 N N . ASN B 1 172 ? 4.805 -16.875 -13.352 1 81.94 172 ASN B N 1
ATOM 2782 C CA . ASN B 1 172 ? 4.527 -17.422 -14.672 1 81.94 172 ASN B CA 1
ATOM 2783 C C . ASN B 1 172 ? 5.461 -18.578 -15.016 1 81.94 172 ASN B C 1
ATOM 2785 O O . ASN B 1 172 ? 5.031 -19.594 -15.57 1 81.94 172 ASN B O 1
ATOM 2789 N N . ILE B 1 173 ? 6.668 -18.391 -14.75 1 77.56 173 ILE B N 1
ATOM 2790 C CA . ILE B 1 173 ? 7.648 -19.453 -14.992 1 77.56 173 ILE B CA 1
ATOM 2791 C C . ILE B 1 173 ? 7.281 -20.688 -14.188 1 77.56 173 ILE B C 1
ATOM 2793 O O . ILE B 1 173 ? 7.332 -21.812 -14.695 1 77.56 173 ILE B O 1
ATOM 2797 N N . PHE B 1 174 ? 6.938 -20.484 -13.031 1 74.69 174 PHE B N 1
ATOM 2798 C CA . PHE B 1 174 ? 6.555 -21.609 -12.172 1 74.69 174 PHE B CA 1
ATOM 2799 C C . PHE B 1 174 ? 5.336 -22.328 -12.734 1 74.69 174 PHE B C 1
ATOM 2801 O O . PHE B 1 174 ? 5.285 -23.562 -12.734 1 74.69 174 PHE B O 1
ATOM 2808 N N . GLY B 1 175 ? 4.383 -21.594 -13.18 1 71.19 175 GLY B N 1
ATOM 2809 C CA . GLY B 1 175 ? 3.217 -22.188 -13.805 1 71.19 175 GLY B CA 1
ATOM 2810 C C . GLY B 1 175 ? 3.559 -23.016 -15.039 1 71.19 175 GLY B C 1
ATOM 2811 O O . GLY B 1 175 ? 2.998 -24.094 -15.25 1 71.19 175 GLY B O 1
ATOM 2812 N N . LEU B 1 176 ? 4.477 -22.5 -15.812 1 70.12 176 LEU B N 1
ATOM 2813 C CA . LEU B 1 176 ? 4.898 -23.219 -17.016 1 70.12 176 LEU B CA 1
ATOM 2814 C C . LEU B 1 176 ? 5.656 -24.5 -16.656 1 70.12 176 LEU B C 1
ATOM 2816 O O . LEU B 1 176 ? 5.527 -25.516 -17.328 1 70.12 176 LEU B O 1
ATOM 2820 N N . LEU B 1 177 ? 6.312 -24.359 -15.625 1 65.5 177 LEU B N 1
ATOM 2821 C CA . LEU B 1 177 ? 7.125 -25.484 -15.195 1 65.5 177 LEU B CA 1
ATOM 2822 C C . LEU B 1 177 ? 6.246 -26.625 -14.688 1 65.5 177 LEU B C 1
ATOM 2824 O O . LEU B 1 177 ? 6.57 -27.797 -14.891 1 65.5 177 LEU B O 1
ATOM 2828 N N . ILE B 1 178 ? 5.203 -26.234 -14.203 1 62.84 178 ILE B N 1
ATOM 2829 C CA . ILE B 1 178 ? 4.312 -27.266 -13.656 1 62.84 178 ILE B CA 1
ATOM 2830 C C . ILE B 1 178 ? 3.414 -27.812 -14.766 1 62.84 178 ILE B C 1
ATOM 2832 O O . ILE B 1 178 ? 3.031 -28.984 -14.734 1 62.84 178 ILE B O 1
ATOM 2836 N N . LEU B 1 179 ? 3.061 -27.031 -15.75 1 60.09 179 LEU B N 1
ATOM 2837 C CA . LEU B 1 179 ? 2.211 -27.469 -16.859 1 60.09 179 LEU B CA 1
ATOM 2838 C C . LEU B 1 179 ? 2.984 -28.375 -17.812 1 60.09 179 LEU B C 1
ATOM 2840 O O . LEU B 1 179 ? 2.389 -29.172 -18.531 1 60.09 179 LEU B O 1
ATOM 2844 N N . ARG B 1 180 ? 4.281 -28.359 -17.812 1 53.56 180 ARG B N 1
ATOM 2845 C CA . ARG B 1 180 ? 5.074 -29.266 -18.641 1 53.56 180 ARG B CA 1
ATOM 2846 C C . ARG B 1 180 ? 5.402 -30.547 -17.891 1 53.56 180 ARG B C 1
ATOM 2848 O O . ARG B 1 180 ? 5.414 -31.641 -18.469 1 53.56 180 ARG B O 1
#

Secondary structure (DSSP, 8-state):
-HHHHHHHHHHHHHHHHHHHHHHHHIIIIIHHHHHHS-HHHHHHHHHHHHHHHHHHHHHHHHHHHHHHHHHHHHHHHHHHT---TTHHHHHHHHHHHHHHHHHHHHHHHHHHHHHHHHHHHHHHHHHSTT-HHHHHHHHHHHHHHHHHHHHHHHHHHHHHHHHHHHHHHHHHHHHHHHH-/-HHHHHHHHHHHHHHHIIIIIHHHHIIIIIHHHHHHS-HHHHHHHHHHHHHHHHHHHHHHHHHHHHHHHHHHHHHHHHHHTS--TTHHHHHHHHHHHHHHHHHHHHHHHHHHHHHHHHHHHHHHHHHSTT-HHHHHHHHHHHHHHHHHHHHHHHHHHHHHHHHHHHHHHHHHHHHHHHH-

Sequence (360 aa):
MFVTITFIRWLHLVGAAALVGGMVLQLFVVSPLLSWVDPAIRGKLAKKATDFYLPVFWVSLSLLIITGAFVIFDRLVSLENMVFPYKNSYETFWLLKLSFVGGIALLGIVIAKISGEIRQTTREQLSQGQDSETALRLEGKKSRLRHTVGLLRNLNVILGIFVLLWAAVLQNIFGLLILRMFVTITFIRWLHLVGAAALVGGMVLQLFVVSPLLSWVDPAIRGKLAKKATDFYLPVFWVSLSLLIITGAFVIFDRLVSLENMVFPYKNSYETFWLLKLSFVGGIALLGIVIAKISGEIRQTTREQLSQGQDSETALRLEGKKSRLRHTVGLLRNLNVILGIFVLLWAAVLQNIFGLLILR

pLDDT: mean 86.96, std 11.2, range [47.0, 98.06]

Nearest PDB structures (foldseek):
  7jh6-assembly4_D  TM=6.750E-01  e=3.847E-01  synthetic construct
  5mx5-assembly1_B  TM=5.379E-01  e=9.252E+00  Mus musculus
  7sqc-assembly1_1X  TM=2.613E-01  e=9.731E+00  Chlamydomonas reinhardtii
  3zx6-assembly1_B  TM=2.409E-01  e=9.252E+00  Archaeoglobus fulgidus DSM 4304
  3u0c-assembly2_B  TM=6.144E-01  e=9.767E+00  Shigella flexneri